Protein AF-A0A9J6EBU3-F1 (afdb_monomer_lite)

Organism: Rhipicephalus microplus (NCBI:txid6941)

Sequence (375 aa):
MDASLWKSRPEVGTDTEKSMLEWDSSEKKRFYLGARAFYLACAKDLLQKLPLDNRVLQSASLLNWQSTNVESEVRALKYLVSQLPQVIKHEEVSSAIDEWHMLKCDSNSDLLALGGERIDVRWGKIFELKSPGGQPKYPLLSRLVKCLLCLPHGNADCERGFSENKRFYENRYSLCIASINGLRQTKTYLRRYDGDGIKVPLSTELLQSVRRSRARYTERTASAQQSESRKRLGDQDTGADVDEKRLRKNLEEKVTSSRALLKRAEDIISSGLRSKSLEQVEAGQTLLAEGNSALSQTLSQLEELSKKASDSALWDPLLRDAVSSQKVSEGELNRQRSQNPKPGTLLDLGDAESRIPVVAIRKDGSRTNLGLSLE

Secondary structure (DSSP, 8-state):
--TTGGGSPPP--HHHHHHHTTS-HHHHHHHHHHHHHHHHHHHHHHHHHS-TT-HHHHHGGGGS-S---HHHHHHHHHHHHHH-TTTS-GGGHHHHHHHHHHHHHT--HHHHS-TTS-HHHHHHHHHT-B-TTSSBS-HHHHHHHHHHHTS--STHHHHHHHHHHHHHHHTT----HHHHHHHHHHHHHHGGGTT-STTS---HHHHHHHHHHHHHHHHHHHHHHHHHHHHHHHHHHHHHHHHHHHHHHHHHHHHHHHHHHHHHHHHHHHHHHHHT-HHHHHHHHHHHHHHHHHHHHHHHHHHHHHHHHH--GGG-HHHHHHHHHSPPPHHHHHHHHHHS-STT-----GGG---------PPPPPGGG------

Radius of gyration: 41.32 Å; chains: 1; bounding box: 89×62×101 Å

Foldseek 3Di:
DPPCCVVDQDDDDPVVVVVCVPDDPVVVVVVSVVVNVVVVVVVVVCVVPPPPVPLLVVLLCLLVVPDDPLVSNLVSLLVNCVVCCVQPPPVCSVVLNVLVVCVVVVPPVVLVPPDPDDSVVSVVVQQCDADPVRHGSRVSPNSSNVVSVPPDPDCVVVVVLVVVCVVCVVVVPPDDPVRSVVVVVVQVVCVVVVVDPVPDDPDPVNVVCVVCVVVVVVVVVVVVVVVVVVVVVVVVVVVVVVVLVVVLVVLVVQLVVLVVLLVVLVVQLVVCVVVVPPVSNVVSVVSNVVSVVSNVVSVVVVVVSVCVLVDFPVVDPVVVVVLVVLDDDPVVVVVQVVVPVDPPDDRDCDVSDRPDTDDDDDDDDDPPPPPPDDD

pLDDT: mean 79.54, std 11.56, range [36.53, 92.06]

Structure (mmCIF, N/CA/C/O backbone):
data_AF-A0A9J6EBU3-F1
#
_entry.id   AF-A0A9J6EBU3-F1
#
loop_
_atom_site.group_PDB
_atom_site.id
_atom_site.type_symbol
_atom_site.label_atom_id
_atom_site.label_alt_id
_atom_site.label_comp_id
_atom_site.label_asym_id
_atom_site.label_entity_id
_atom_site.label_seq_id
_atom_site.pdbx_PDB_ins_code
_atom_site.Cartn_x
_atom_site.Cartn_y
_atom_site.Cartn_z
_atom_site.occupancy
_atom_site.B_iso_or_equiv
_atom_site.auth_seq_id
_atom_site.auth_comp_id
_atom_site.auth_asym_id
_atom_site.auth_atom_id
_atom_site.pdbx_PDB_model_num
ATOM 1 N N . MET A 1 1 ? -4.726 20.333 -32.949 1.00 46.22 1 MET A N 1
ATOM 2 C CA . MET A 1 1 ? -6.063 19.725 -32.783 1.00 46.22 1 MET A CA 1
ATOM 3 C C . MET A 1 1 ? -7.093 20.787 -33.100 1.00 46.22 1 MET A C 1
ATOM 5 O O . MET A 1 1 ? -6.959 21.897 -32.604 1.00 46.22 1 MET A O 1
ATOM 9 N N . ASP A 1 2 ? -8.044 20.470 -33.971 1.00 43.00 2 ASP A N 1
ATOM 10 C CA . ASP A 1 2 ? -9.075 21.399 -34.430 1.00 43.00 2 ASP A CA 1
ATOM 11 C C . ASP A 1 2 ? -10.010 21.771 -33.261 1.00 43.00 2 ASP A C 1
ATOM 13 O O . ASP A 1 2 ? -10.617 20.902 -32.630 1.00 43.00 2 ASP A O 1
ATOM 17 N N . ALA A 1 3 ? -10.096 23.061 -32.926 1.00 53.38 3 ALA A N 1
ATOM 18 C CA . ALA A 1 3 ? -10.807 23.576 -31.747 1.00 53.38 3 ALA A CA 1
ATOM 19 C C . ALA A 1 3 ? -12.343 23.427 -31.831 1.00 53.38 3 ALA A C 1
ATOM 21 O O . ALA A 1 3 ? -13.071 23.870 -30.941 1.00 53.38 3 ALA A O 1
ATOM 22 N N . SER A 1 4 ? -12.847 22.807 -32.898 1.00 56.56 4 SER A N 1
ATOM 23 C CA . SER A 1 4 ? -14.262 22.586 -33.192 1.00 56.56 4 SER A CA 1
ATOM 24 C C . SER A 1 4 ? -14.776 21.188 -32.806 1.00 56.56 4 SER A C 1
ATOM 26 O O . SER A 1 4 ? -15.991 20.990 -32.733 1.00 56.56 4 SER A O 1
ATOM 28 N N . LEU A 1 5 ? -13.886 20.243 -32.469 1.00 60.00 5 LEU A N 1
ATOM 29 C CA . LEU A 1 5 ? -14.233 18.847 -32.152 1.00 60.00 5 LEU A CA 1
ATOM 30 C C . LEU A 1 5 ? -15.189 18.691 -30.957 1.00 60.00 5 LEU A C 1
ATOM 32 O O . LEU A 1 5 ? -15.970 17.755 -30.923 1.00 60.00 5 LEU A O 1
ATOM 36 N N . TRP A 1 6 ? -15.225 19.618 -29.997 1.00 60.47 6 TRP A N 1
ATOM 37 C CA . TRP A 1 6 ? -16.148 19.533 -28.850 1.00 60.47 6 TRP A CA 1
ATOM 38 C C . TRP A 1 6 ? -17.632 19.747 -29.214 1.00 60.47 6 TRP A C 1
ATOM 40 O O . TRP A 1 6 ? -18.512 19.520 -28.377 1.00 60.47 6 TRP A O 1
ATOM 50 N N . LYS A 1 7 ? -17.914 20.221 -30.439 1.00 63.84 7 LYS A N 1
ATOM 51 C CA . LYS A 1 7 ? -19.269 20.344 -31.001 1.00 63.84 7 LYS A CA 1
ATOM 52 C C . LYS A 1 7 ? -19.702 19.094 -31.773 1.00 63.84 7 LYS A C 1
ATOM 54 O O . LYS A 1 7 ? -20.858 19.037 -32.194 1.00 63.84 7 LYS A O 1
ATOM 59 N N . SER A 1 8 ? -18.806 18.127 -31.985 1.00 72.12 8 SER A N 1
ATOM 60 C CA . SER A 1 8 ? -19.147 16.886 -32.675 1.00 72.12 8 SER A CA 1
ATOM 61 C C . SER A 1 8 ? -20.090 16.033 -31.823 1.00 72.12 8 SER A C 1
ATOM 63 O O . SER A 1 8 ? -20.182 16.171 -30.598 1.00 72.12 8 SER A O 1
ATOM 65 N N . ARG A 1 9 ? -20.865 15.176 -32.494 1.00 73.69 9 ARG A N 1
ATOM 66 C CA . ARG A 1 9 ? -21.725 14.211 -31.805 1.00 73.69 9 ARG A CA 1
ATOM 67 C C . ARG A 1 9 ? -20.829 13.172 -31.118 1.00 73.69 9 ARG A C 1
ATOM 69 O O . ARG A 1 9 ? -19.852 12.759 -31.738 1.00 73.69 9 ARG A O 1
ATOM 76 N N . PRO A 1 10 ? -21.145 12.750 -29.879 1.00 80.12 10 PRO A N 1
ATOM 77 C CA . PRO A 1 10 ? -20.432 11.650 -29.243 1.00 80.12 10 PRO A CA 1
ATOM 78 C C . PRO A 1 10 ? -20.481 10.413 -30.141 1.00 80.12 10 PRO A C 1
ATOM 80 O O . PRO A 1 10 ? -21.562 10.063 -30.624 1.00 80.12 10 PRO A O 1
ATOM 83 N N . GLU A 1 11 ? -19.334 9.771 -30.355 1.00 80.81 11 GLU A N 1
ATOM 84 C CA . GLU A 1 11 ? -19.303 8.470 -31.018 1.00 80.81 11 GLU A CA 1
ATOM 85 C C . GLU A 1 11 ? -20.087 7.458 -30.183 1.00 80.81 11 GLU A C 1
ATOM 87 O O . GLU A 1 11 ? -19.997 7.412 -28.953 1.00 80.81 11 GLU A O 1
ATOM 92 N N . VAL A 1 12 ? -20.890 6.663 -30.872 1.00 80.38 12 VAL A N 1
ATOM 93 C CA . VAL A 1 12 ? -21.728 5.617 -30.299 1.00 80.38 12 VAL A CA 1
ATOM 94 C C . VAL A 1 12 ? -21.376 4.314 -30.994 1.00 80.38 12 VAL A C 1
ATOM 96 O O . VAL A 1 12 ? -21.101 4.299 -32.188 1.00 80.38 12 VAL A O 1
ATOM 99 N N . GLY A 1 13 ? -21.327 3.220 -30.235 1.00 83.62 13 GLY A N 1
ATOM 100 C CA . GLY A 1 13 ? -21.003 1.911 -30.795 1.00 83.62 13 GLY A CA 1
ATOM 101 C C . GLY A 1 13 ? -22.010 1.482 -31.864 1.00 83.62 13 GLY A C 1
ATOM 102 O O . GLY A 1 13 ? -23.182 1.860 -31.819 1.00 83.62 13 GLY A O 1
ATOM 103 N N . THR A 1 14 ? -21.560 0.640 -32.790 1.00 82.31 14 THR A N 1
ATOM 104 C CA . THR A 1 14 ? -22.340 0.148 -33.939 1.00 82.31 14 THR A CA 1
ATOM 105 C C . THR A 1 14 ? -23.659 -0.528 -33.544 1.00 82.31 14 THR A C 1
ATOM 107 O O . THR A 1 14 ? -24.653 -0.414 -34.258 1.00 82.31 14 THR A O 1
ATOM 110 N N . ASP A 1 15 ? -23.705 -1.204 -32.396 1.00 84.75 15 ASP A N 1
ATOM 111 C CA . ASP A 1 15 ? -24.924 -1.845 -31.880 1.00 84.75 15 ASP A CA 1
ATOM 112 C C . ASP A 1 15 ? -25.945 -0.823 -31.356 1.00 84.75 15 ASP A C 1
ATOM 114 O O . ASP A 1 15 ? -27.158 -0.967 -31.546 1.00 84.75 15 ASP A O 1
ATOM 118 N N . THR A 1 16 ? -25.451 0.259 -30.751 1.00 83.56 16 THR A N 1
ATOM 119 C CA . THR A 1 16 ? -26.276 1.377 -30.291 1.00 83.56 16 THR A CA 1
ATOM 120 C C . THR A 1 16 ? -26.828 2.152 -31.482 1.00 83.56 16 THR A C 1
ATOM 122 O O . THR A 1 16 ? -28.009 2.475 -31.486 1.00 83.56 16 THR A O 1
ATOM 125 N N . GLU A 1 17 ? -26.034 2.384 -32.531 1.00 85.44 17 GLU A N 1
ATOM 126 C CA . GLU A 1 17 ? -26.507 3.037 -33.761 1.00 85.44 17 GLU A CA 1
ATOM 127 C C . GLU A 1 17 ? -27.647 2.267 -34.434 1.00 85.44 17 GLU A C 1
ATOM 129 O O . GLU A 1 17 ? -28.636 2.874 -34.851 1.00 85.44 17 GLU A O 1
ATOM 134 N N . LYS A 1 18 ? -27.548 0.932 -34.483 1.00 86.81 18 LYS A N 1
ATOM 135 C CA . LYS A 1 18 ? -28.619 0.072 -35.006 1.00 86.81 18 LYS A CA 1
ATOM 136 C C . LYS A 1 18 ? -29.895 0.192 -34.183 1.00 86.81 18 LYS A C 1
ATOM 138 O O . LYS A 1 18 ? -30.966 0.374 -34.747 1.00 86.81 18 LYS A O 1
ATOM 143 N N . SER A 1 19 ? -29.768 0.151 -32.859 1.00 84.44 19 SER A N 1
ATOM 144 C CA . SER A 1 19 ? -30.906 0.279 -31.939 1.00 84.44 19 SER A CA 1
ATOM 145 C C . SER A 1 19 ? -31.547 1.668 -32.015 1.00 84.44 19 SER A C 1
ATOM 147 O O . SER A 1 19 ? -32.759 1.814 -31.906 1.00 84.44 19 SER A O 1
ATOM 149 N N . MET A 1 20 ? -30.737 2.701 -32.258 1.00 84.94 20 MET A N 1
ATOM 150 C CA . MET A 1 20 ? -31.210 4.071 -32.399 1.00 84.94 20 MET A CA 1
ATOM 151 C C . MET A 1 20 ? -32.011 4.290 -33.685 1.00 84.94 20 MET A C 1
ATOM 153 O O . MET A 1 20 ? -32.763 5.253 -33.731 1.00 84.94 20 MET A O 1
ATOM 157 N N . LEU A 1 21 ? -31.914 3.460 -34.732 1.00 87.00 21 LEU A N 1
ATOM 158 C CA . LEU A 1 21 ? -32.693 3.664 -35.968 1.00 87.00 21 LEU A CA 1
ATOM 159 C C . LEU A 1 21 ? -34.202 3.733 -35.698 1.00 87.00 21 LEU A C 1
ATOM 161 O O . LEU A 1 21 ? -34.870 4.595 -36.271 1.00 87.00 21 LEU A O 1
ATOM 165 N N . GLU A 1 22 ? -34.686 2.911 -34.769 1.00 90.12 22 GLU A N 1
ATOM 166 C CA . GLU A 1 22 ? -36.097 2.782 -34.385 1.00 90.12 22 GLU A CA 1
ATOM 167 C C . GLU A 1 22 ? -36.597 3.922 -33.480 1.00 90.12 22 GLU A C 1
ATOM 169 O O . GLU A 1 22 ? -37.801 4.078 -33.296 1.00 90.12 22 GLU A O 1
ATOM 174 N N . TRP A 1 23 ? -35.693 4.737 -32.927 1.00 90.00 23 TRP A N 1
ATOM 175 C CA . TRP A 1 23 ? -36.042 5.789 -31.969 1.00 90.00 23 TRP A CA 1
ATOM 176 C C . TRP A 1 23 ? -36.505 7.073 -32.644 1.00 90.00 23 TRP A C 1
ATOM 178 O O . TRP A 1 23 ? -36.036 7.444 -33.734 1.00 90.00 23 TRP A O 1
ATOM 188 N N . ASP A 1 24 ? -37.340 7.825 -31.934 1.00 91.31 24 ASP A N 1
ATOM 189 C CA . ASP A 1 24 ? -37.749 9.146 -32.383 1.00 91.31 24 ASP A CA 1
ATOM 190 C C . ASP A 1 24 ? -36.594 10.176 -32.285 1.00 91.31 24 ASP A C 1
ATOM 192 O O . ASP A 1 24 ? -35.525 9.956 -31.696 1.00 91.31 24 ASP A O 1
ATOM 196 N N . SER A 1 25 ? -36.773 11.337 -32.918 1.00 85.00 25 SER A N 1
ATOM 197 C CA . SER A 1 25 ? -35.755 12.397 -32.932 1.00 85.00 25 SER A CA 1
ATOM 198 C C . SER A 1 25 ? -35.506 13.022 -31.549 1.00 85.00 25 SER A C 1
ATOM 200 O O . SER A 1 25 ? -34.409 13.533 -31.291 1.00 85.00 25 SER A O 1
ATOM 202 N N . SER A 1 26 ? -36.483 12.957 -30.645 1.00 86.56 26 SER A N 1
ATOM 203 C CA . SER A 1 26 ? -36.418 13.497 -29.285 1.00 86.56 26 SER A CA 1
ATOM 204 C C . SER A 1 26 ? -35.660 12.560 -28.339 1.00 86.56 26 SER A C 1
ATOM 206 O O . SER A 1 26 ? -34.821 13.018 -27.560 1.00 86.56 26 SER A O 1
ATOM 208 N N . GLU A 1 27 ? -35.881 11.255 -28.452 1.00 86.12 27 GLU A N 1
ATOM 209 C CA . GLU A 1 27 ? -35.205 10.163 -27.758 1.00 86.12 27 GLU A CA 1
ATOM 210 C C . GLU A 1 27 ? -33.734 10.104 -28.152 1.00 86.12 27 GLU A C 1
ATOM 212 O O . GLU A 1 27 ? -32.865 10.130 -27.278 1.00 86.12 27 GLU A O 1
ATOM 217 N N . LYS A 1 28 ? -33.435 10.172 -29.458 1.00 86.31 28 LYS A N 1
ATOM 218 C CA . LYS A 1 28 ? -32.060 10.314 -29.970 1.00 86.31 28 LYS A CA 1
ATOM 219 C C . LYS A 1 28 ? -31.350 11.504 -29.332 1.00 86.31 28 LYS A C 1
ATOM 221 O O . LYS A 1 28 ? -30.226 11.382 -28.842 1.00 86.31 28 LYS A O 1
ATOM 226 N N . LYS A 1 29 ? -32.009 12.667 -29.302 1.00 85.81 29 LYS A N 1
ATOM 227 C CA . LYS A 1 29 ? -31.451 13.890 -28.711 1.00 85.81 29 LYS A CA 1
ATOM 228 C C . LYS A 1 29 ? -31.224 13.741 -27.204 1.00 85.81 29 LYS A C 1
ATOM 230 O O . LYS A 1 29 ? -30.171 14.146 -26.713 1.00 85.81 29 LYS A O 1
ATOM 235 N N . ARG A 1 30 ? -32.177 13.155 -26.472 1.00 87.69 30 ARG A N 1
ATOM 236 C CA . ARG A 1 30 ? -32.069 12.910 -25.026 1.00 87.69 30 ARG A CA 1
ATOM 237 C C . ARG A 1 30 ? -30.933 11.936 -24.709 1.00 87.69 30 ARG A C 1
ATOM 239 O O . ARG A 1 30 ? -30.173 12.199 -23.780 1.00 87.69 30 ARG A O 1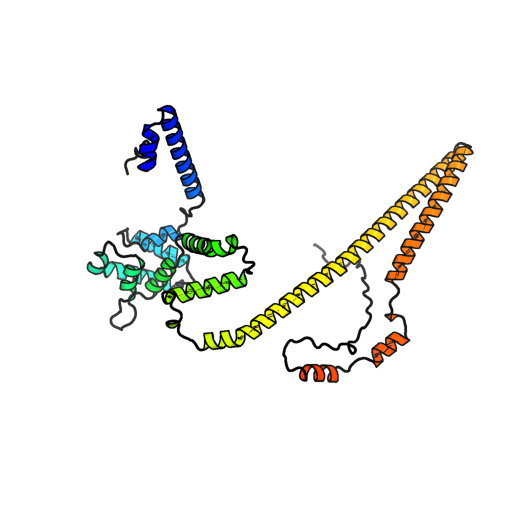
ATOM 246 N N . PHE A 1 31 ? -30.761 10.889 -25.511 1.00 88.94 31 PHE A N 1
ATOM 247 C CA . PHE A 1 31 ? -29.654 9.948 -25.378 1.00 88.94 31 PHE A CA 1
ATOM 248 C C . PHE A 1 31 ? -28.294 10.625 -25.579 1.00 88.94 31 PHE A C 1
ATOM 250 O O . PHE A 1 31 ? -27.445 10.538 -24.697 1.00 88.94 31 PHE A O 1
ATOM 257 N N . TYR A 1 32 ? -28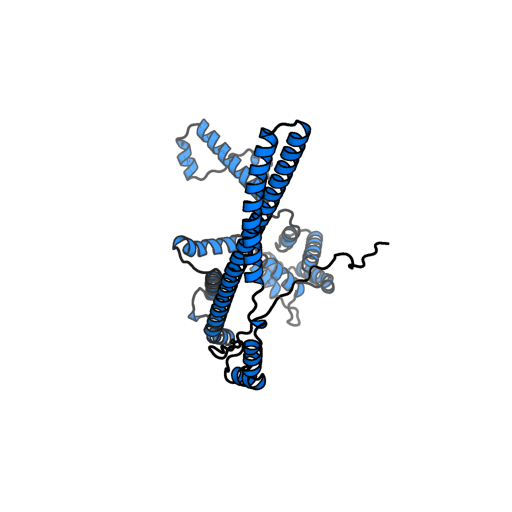.091 11.369 -26.674 1.00 87.56 32 TYR A N 1
ATOM 258 C CA . TYR A 1 32 ? -26.817 12.063 -26.908 1.00 87.56 32 TYR A CA 1
ATOM 259 C C . TYR A 1 32 ? -26.503 13.109 -25.832 1.00 87.56 32 TYR A C 1
ATOM 261 O O . TYR A 1 32 ? -25.342 13.270 -25.451 1.00 87.56 32 TYR A O 1
ATOM 269 N N . LEU A 1 33 ? -27.519 13.809 -25.313 1.00 87.56 33 LEU A N 1
ATOM 270 C CA . LEU A 1 33 ? -27.349 14.714 -24.172 1.00 87.56 33 LEU A CA 1
ATOM 271 C C . LEU A 1 33 ? -26.932 13.954 -22.908 1.00 87.56 33 LEU A C 1
ATOM 273 O O . LEU A 1 33 ? -26.024 14.404 -22.212 1.00 87.56 33 LEU A O 1
ATOM 277 N N . GLY A 1 34 ? -27.543 12.796 -22.645 1.00 87.81 34 GLY A N 1
ATOM 278 C CA . GLY A 1 34 ? -27.169 11.906 -21.547 1.00 87.81 34 GLY A CA 1
ATOM 279 C C . GLY A 1 34 ? -25.741 11.374 -21.681 1.00 87.81 34 GLY A C 1
ATOM 280 O O . GLY A 1 34 ? -24.957 11.498 -20.745 1.00 87.81 34 GLY A O 1
ATOM 281 N N . ALA A 1 35 ? -25.362 10.875 -22.859 1.00 87.62 35 ALA A N 1
ATOM 282 C CA . ALA A 1 35 ? -24.009 10.406 -23.152 1.00 87.62 35 ALA A CA 1
ATOM 283 C C . ALA A 1 35 ? -22.974 11.526 -22.968 1.00 87.62 35 ALA A C 1
ATOM 285 O O . ALA A 1 35 ? -21.944 11.337 -22.326 1.00 87.62 35 ALA A O 1
ATOM 286 N N . ARG A 1 36 ? -23.270 12.737 -23.455 1.00 87.19 36 ARG A N 1
ATOM 287 C CA . ARG A 1 36 ? -22.401 13.902 -23.253 1.00 87.19 36 ARG A CA 1
ATOM 288 C C . ARG A 1 36 ? -22.280 14.278 -21.777 1.00 87.19 36 ARG A C 1
ATOM 290 O O . ARG A 1 36 ? -21.178 14.570 -21.321 1.00 87.19 36 ARG A O 1
ATOM 297 N N . ALA A 1 37 ? -23.387 14.274 -21.035 1.00 88.81 37 ALA A N 1
ATOM 298 C CA . ALA A 1 37 ? -23.377 14.534 -19.598 1.00 88.81 37 ALA A CA 1
ATOM 299 C C . ALA A 1 37 ? -22.551 13.482 -18.842 1.00 88.81 37 ALA A C 1
ATOM 301 O O . ALA A 1 37 ? -21.777 13.844 -17.959 1.00 88.81 37 ALA A O 1
ATOM 302 N N . PHE A 1 38 ? -22.649 12.211 -19.240 1.00 88.75 38 PHE A N 1
ATOM 303 C CA . PHE A 1 38 ? -21.835 11.123 -18.708 1.00 88.75 38 PHE A CA 1
ATOM 304 C C . PHE A 1 38 ? -20.342 11.350 -18.969 1.00 88.75 38 PHE A C 1
ATOM 306 O O . PHE A 1 38 ? -19.565 11.380 -18.020 1.00 88.75 38 PHE A O 1
ATOM 313 N N . TYR A 1 39 ? -19.934 11.610 -20.217 1.00 87.44 39 TYR A N 1
ATOM 314 C CA . TYR A 1 39 ? -18.529 11.898 -20.529 1.00 87.44 39 TYR A CA 1
ATOM 315 C C . TYR A 1 39 ? -18.006 13.132 -19.788 1.00 87.44 39 TYR A C 1
ATOM 317 O O . TYR A 1 39 ? -16.874 13.118 -19.314 1.00 87.44 39 TYR A O 1
ATOM 325 N N . LEU A 1 40 ? -18.823 14.180 -19.634 1.00 89.00 40 LEU A N 1
ATOM 326 C CA . LEU A 1 40 ? -18.462 15.355 -18.836 1.00 89.00 40 LEU A CA 1
ATOM 327 C C . LEU A 1 40 ? -18.286 15.015 -17.354 1.00 89.00 40 LEU A C 1
ATOM 329 O O . LEU A 1 40 ? -17.351 15.515 -16.734 1.00 89.00 40 LEU A O 1
ATOM 333 N N . ALA A 1 41 ? -19.159 14.184 -16.783 1.00 90.44 41 ALA A N 1
ATOM 334 C CA . ALA A 1 41 ? -19.037 13.730 -15.402 1.00 90.44 41 ALA A CA 1
ATOM 335 C C . ALA A 1 41 ? -17.771 12.884 -15.213 1.00 90.44 41 ALA A C 1
ATOM 337 O O . ALA A 1 41 ? -16.972 13.191 -14.335 1.00 90.44 41 ALA A O 1
ATOM 338 N N . CYS A 1 42 ? -17.525 11.904 -16.089 1.00 87.25 42 CYS A N 1
ATOM 339 C CA . CYS A 1 42 ? -16.300 11.105 -16.078 1.00 87.25 42 CYS A CA 1
ATOM 340 C C . CYS A 1 42 ? -15.049 11.972 -16.233 1.00 87.25 42 CYS A C 1
ATOM 342 O O . CYS A 1 42 ? -14.092 11.789 -15.493 1.00 87.25 42 CYS A O 1
ATOM 344 N N . ALA A 1 43 ? -15.050 12.934 -17.159 1.00 88.44 43 ALA A N 1
ATOM 345 C CA . ALA A 1 43 ? -13.921 13.834 -17.357 1.00 88.44 43 ALA A CA 1
ATOM 346 C C . ALA A 1 43 ? -13.670 14.712 -16.124 1.00 88.44 43 ALA A C 1
ATOM 348 O O . ALA A 1 43 ? -12.523 14.858 -15.722 1.00 88.44 43 ALA A O 1
ATOM 349 N N . LYS A 1 44 ? -14.718 15.254 -15.487 1.00 89.75 44 LYS A N 1
ATOM 350 C CA . LYS A 1 44 ? -14.586 15.998 -14.222 1.00 89.75 44 LYS A CA 1
ATOM 351 C C . LYS A 1 44 ? -13.997 15.127 -13.115 1.00 89.75 44 LYS A C 1
ATOM 353 O O . LYS A 1 44 ? -13.062 15.557 -12.447 1.00 89.75 44 LYS A O 1
ATOM 358 N N . ASP A 1 45 ? -14.496 13.904 -12.970 1.00 86.31 45 ASP A N 1
ATOM 359 C CA . ASP A 1 45 ? -13.995 12.937 -11.993 1.00 86.31 45 ASP A CA 1
ATOM 360 C C . ASP A 1 45 ? -12.526 12.579 -12.247 1.00 86.31 45 ASP A C 1
ATOM 362 O O . ASP A 1 45 ? -11.725 12.532 -11.314 1.00 86.31 45 ASP A O 1
ATOM 366 N N . LEU A 1 46 ? -12.157 12.355 -13.510 1.00 84.81 46 LEU A N 1
ATOM 367 C CA . LEU A 1 46 ? -10.781 12.087 -13.915 1.00 84.81 46 LEU A CA 1
ATOM 368 C C . LEU A 1 46 ? -9.884 13.295 -13.650 1.00 84.81 46 LEU A C 1
ATOM 370 O O . LEU A 1 46 ? -8.825 13.119 -13.070 1.00 84.81 46 LEU A O 1
ATOM 374 N N . LEU A 1 47 ? -10.301 14.512 -14.001 1.00 85.38 47 LEU A N 1
ATOM 375 C CA . LEU A 1 47 ? -9.538 15.731 -13.716 1.00 85.38 47 LEU A CA 1
ATOM 376 C C . LEU A 1 47 ? -9.338 15.948 -12.208 1.00 85.38 47 LEU A C 1
ATOM 378 O O . LEU A 1 47 ? -8.290 16.435 -11.804 1.00 85.38 47 LEU A O 1
ATOM 382 N N . GLN A 1 48 ? -10.315 15.570 -11.378 1.00 84.88 48 GLN A N 1
ATOM 383 C CA . GLN A 1 48 ? -10.217 15.688 -9.922 1.00 84.88 48 GLN A CA 1
ATOM 384 C C . GLN A 1 48 ? -9.316 14.614 -9.292 1.00 84.88 48 GLN A C 1
ATOM 386 O O . GLN A 1 48 ? -8.644 14.880 -8.298 1.00 84.88 48 GLN A O 1
ATOM 391 N N . LYS A 1 49 ? -9.341 13.384 -9.821 1.00 82.12 49 LYS A N 1
ATOM 392 C CA . LYS A 1 49 ? -8.659 12.223 -9.223 1.00 82.12 49 LYS A CA 1
ATOM 393 C C . LYS A 1 49 ? -7.290 11.938 -9.836 1.00 82.12 49 LYS A C 1
ATOM 395 O O . LYS A 1 49 ? -6.446 11.345 -9.166 1.00 82.12 49 LYS A O 1
ATOM 400 N N . LEU A 1 50 ? -7.068 12.299 -11.100 1.00 77.12 50 LEU A N 1
ATOM 401 C CA . LEU A 1 50 ? -5.788 12.089 -11.762 1.00 77.12 50 LEU A CA 1
ATOM 402 C C . LEU A 1 50 ? -4.778 13.125 -11.263 1.00 77.12 50 LEU A C 1
ATOM 404 O O . LEU A 1 50 ? -5.078 14.317 -11.235 1.00 77.12 50 LEU A O 1
ATOM 408 N N . PRO A 1 51 ? -3.552 12.700 -10.929 1.00 75.88 51 PRO A N 1
ATOM 409 C CA . PRO A 1 51 ? -2.497 13.592 -10.472 1.00 75.88 51 PRO A CA 1
ATOM 410 C C . PRO A 1 51 ? -1.867 14.343 -11.660 1.00 75.88 51 PRO A C 1
ATOM 412 O O . PRO A 1 51 ? -0.668 14.231 -11.904 1.00 75.88 51 PRO A O 1
ATOM 415 N N . LEU A 1 52 ? -2.671 15.087 -12.428 1.00 76.00 52 LEU A N 1
ATOM 416 C CA . LEU A 1 52 ? -2.221 15.793 -13.633 1.00 76.00 52 LEU A CA 1
ATOM 417 C C . LEU A 1 52 ? -1.181 16.868 -13.313 1.00 76.00 52 LEU A C 1
ATOM 419 O O . LEU A 1 52 ? -0.269 17.071 -14.107 1.00 76.00 52 LEU A O 1
ATOM 423 N N . ASP A 1 53 ? -1.256 17.470 -12.125 1.00 79.19 53 ASP A N 1
ATOM 424 C CA . ASP A 1 53 ? -0.297 18.463 -11.625 1.00 79.19 53 ASP A CA 1
ATOM 425 C C . ASP A 1 53 ? 0.954 17.841 -10.983 1.00 79.19 53 ASP A C 1
ATOM 427 O O . ASP A 1 53 ? 1.837 18.550 -10.487 1.00 79.19 53 ASP A O 1
ATOM 431 N N . ASN A 1 54 ? 1.059 16.508 -10.959 1.00 83.38 54 ASN A N 1
ATOM 432 C CA . ASN A 1 54 ? 2.205 15.844 -10.361 1.00 83.38 54 ASN A CA 1
ATOM 433 C C . ASN A 1 54 ? 3.446 16.016 -11.242 1.00 83.38 54 ASN A C 1
ATOM 435 O O . ASN A 1 54 ? 3.660 15.316 -12.235 1.00 83.38 54 ASN A O 1
ATOM 439 N N . ARG A 1 55 ? 4.308 16.935 -10.806 1.00 83.94 55 ARG A N 1
ATOM 440 C CA . ARG A 1 55 ? 5.562 17.286 -11.476 1.00 83.94 55 ARG A CA 1
ATOM 441 C C . ARG A 1 55 ? 6.528 16.113 -11.630 1.00 83.94 55 ARG A C 1
ATOM 443 O O . ARG A 1 55 ? 7.323 16.134 -12.564 1.00 83.94 55 ARG A O 1
ATOM 450 N N . VAL A 1 56 ? 6.482 15.095 -10.765 1.00 84.31 56 VAL A N 1
ATOM 451 C CA . VAL A 1 56 ? 7.329 13.893 -10.893 1.00 84.31 56 VAL A CA 1
ATOM 452 C C . VAL A 1 56 ? 6.889 13.083 -12.107 1.00 84.31 56 VAL A C 1
ATOM 454 O O . VAL A 1 56 ? 7.722 12.743 -12.940 1.00 84.31 56 VAL A O 1
ATOM 457 N N . LEU A 1 57 ? 5.584 12.845 -12.264 1.00 81.81 57 LEU A N 1
ATOM 458 C CA . LEU A 1 57 ? 5.045 12.122 -13.423 1.00 81.81 57 LEU A CA 1
ATOM 459 C C . LEU A 1 57 ? 5.233 12.908 -14.723 1.00 81.81 57 LEU A C 1
ATOM 461 O O . LEU A 1 57 ? 5.600 12.329 -15.742 1.00 81.81 57 LEU A O 1
ATOM 465 N N . GLN A 1 58 ? 5.057 14.231 -14.678 1.00 83.19 58 GLN A N 1
ATOM 466 C CA . GLN A 1 58 ? 5.353 15.097 -15.821 1.00 83.19 58 GLN A CA 1
ATOM 467 C C . GLN A 1 58 ? 6.837 15.037 -16.197 1.00 83.19 58 GLN A C 1
ATOM 469 O O . GLN A 1 58 ? 7.169 14.903 -17.371 1.00 83.19 58 GLN A O 1
ATOM 474 N N . SER A 1 59 ? 7.737 15.083 -15.213 1.00 85.12 59 SER A N 1
ATOM 475 C CA . SER A 1 59 ? 9.183 15.015 -15.448 1.00 85.12 59 SER A CA 1
ATOM 476 C C . SER A 1 59 ? 9.624 13.628 -15.926 1.00 85.12 59 SER A C 1
ATOM 478 O O . SER A 1 59 ? 10.548 13.531 -16.726 1.00 85.12 59 SER A O 1
ATOM 480 N N . ALA A 1 60 ? 8.937 12.553 -15.522 1.00 85.19 60 ALA A N 1
ATOM 481 C CA . ALA A 1 60 ? 9.189 11.195 -16.007 1.00 85.19 60 ALA A CA 1
ATOM 482 C C . ALA A 1 60 ? 8.897 11.016 -17.510 1.00 85.19 60 ALA A C 1
ATOM 484 O O . ALA A 1 60 ? 9.326 10.024 -18.098 1.00 85.19 60 ALA A O 1
ATOM 485 N N . SER A 1 61 ? 8.246 11.990 -18.163 1.00 80.75 61 SER A N 1
ATOM 486 C CA . SER A 1 61 ? 8.132 12.030 -19.627 1.00 80.75 61 SER A CA 1
ATOM 487 C C . SER A 1 61 ? 9.487 12.022 -20.340 1.00 80.75 61 SER A C 1
ATOM 489 O O . SER A 1 61 ? 9.540 11.547 -21.469 1.00 80.75 61 SER A O 1
ATOM 491 N N . LEU A 1 62 ? 10.583 12.423 -19.675 1.00 82.50 62 LEU A N 1
ATOM 492 C CA . LEU A 1 62 ? 11.946 12.326 -20.219 1.00 82.50 62 LEU A CA 1
ATOM 493 C C . LEU A 1 62 ? 12.346 10.892 -20.604 1.00 82.50 62 LEU A C 1
ATOM 495 O O . LEU A 1 62 ? 13.262 10.690 -21.396 1.00 82.50 62 LEU A O 1
ATOM 499 N N . LEU A 1 63 ? 11.670 9.882 -20.044 1.00 82.38 63 LEU A N 1
ATOM 500 C CA . LEU A 1 63 ? 11.890 8.480 -20.399 1.00 82.38 63 LEU A CA 1
ATOM 501 C C . LEU A 1 63 ? 11.360 8.138 -21.793 1.00 82.38 63 LEU A C 1
ATOM 503 O O . LEU A 1 63 ? 11.825 7.170 -22.404 1.00 82.38 63 LEU A O 1
ATOM 507 N N . ASN A 1 64 ? 10.392 8.912 -22.290 1.00 76.44 64 ASN A N 1
ATOM 508 C CA . ASN A 1 64 ? 9.967 8.838 -23.673 1.00 76.44 64 ASN A CA 1
ATOM 509 C C . ASN A 1 64 ? 11.025 9.550 -24.511 1.00 76.44 64 ASN A C 1
ATOM 511 O O . ASN A 1 64 ? 11.218 10.753 -24.396 1.00 76.44 64 ASN A O 1
ATOM 515 N N . TRP A 1 65 ? 11.684 8.802 -25.394 1.00 66.25 65 TRP A N 1
ATOM 516 C CA . TRP A 1 65 ? 12.755 9.302 -26.265 1.00 66.25 65 TRP A CA 1
ATOM 517 C C . TRP A 1 65 ? 12.272 10.307 -27.338 1.00 66.25 65 TRP A C 1
ATOM 519 O O . TRP A 1 65 ? 12.944 10.563 -28.332 1.00 66.25 65 TRP A O 1
ATOM 529 N N . GLN A 1 66 ? 11.076 10.876 -27.193 1.00 64.88 66 GLN A N 1
ATOM 530 C CA . GLN A 1 66 ? 10.587 11.891 -28.116 1.00 64.88 66 GLN A CA 1
ATOM 531 C C . GLN A 1 66 ? 11.441 13.146 -27.940 1.00 64.88 66 GLN A C 1
ATOM 533 O O . GLN A 1 66 ? 11.490 13.716 -26.852 1.00 64.88 66 GLN A O 1
ATOM 538 N N . SER A 1 67 ? 12.149 13.515 -29.014 1.00 55.22 67 SER A N 1
ATOM 539 C CA . SER A 1 67 ? 13.113 14.617 -29.062 1.00 55.22 67 SER A CA 1
ATOM 540 C C . SER A 1 67 ? 12.495 15.894 -28.494 1.00 55.22 67 SER A C 1
ATOM 542 O O . SER A 1 67 ? 11.730 16.591 -29.157 1.00 55.22 67 SER A O 1
ATOM 544 N N . THR A 1 68 ? 12.803 16.159 -27.230 1.00 62.75 68 THR A N 1
ATOM 545 C CA . THR A 1 68 ? 12.443 17.384 -26.529 1.00 62.75 68 THR A CA 1
ATOM 546 C C . THR A 1 68 ? 13.734 18.164 -26.297 1.00 62.75 68 THR A C 1
ATOM 548 O O . THR A 1 68 ? 14.829 17.603 -26.322 1.00 62.75 68 THR A O 1
ATOM 551 N N . ASN A 1 69 ? 13.628 19.478 -26.107 1.00 78.19 69 ASN A N 1
ATOM 552 C CA . ASN A 1 69 ? 14.770 20.333 -25.796 1.00 78.19 69 ASN A CA 1
ATOM 553 C C . ASN A 1 69 ? 15.589 19.752 -24.619 1.00 78.19 69 ASN A C 1
ATOM 555 O O . ASN A 1 69 ? 15.057 19.601 -23.516 1.00 78.19 69 ASN A O 1
ATOM 559 N N . VAL A 1 70 ? 16.880 19.479 -24.854 1.00 76.88 70 VAL A N 1
ATOM 560 C CA . VAL A 1 70 ? 17.828 18.899 -23.880 1.00 76.88 70 VAL A CA 1
ATOM 561 C C . VAL A 1 70 ? 17.849 19.688 -22.570 1.00 76.88 70 VAL A C 1
ATOM 563 O O . VAL A 1 70 ? 17.904 19.106 -21.492 1.00 76.88 70 VAL A O 1
ATOM 566 N N . GLU A 1 71 ? 17.723 21.014 -22.626 1.00 81.19 71 GLU A N 1
ATOM 567 C CA . GLU A 1 71 ? 17.711 21.852 -21.429 1.00 81.19 71 GLU A CA 1
ATOM 568 C C . GLU A 1 71 ? 16.487 21.568 -20.541 1.00 81.19 71 GLU A C 1
ATOM 570 O O . GLU A 1 71 ? 16.585 21.532 -19.312 1.00 81.19 71 GLU A O 1
ATOM 575 N N . SER A 1 72 ? 15.331 21.309 -21.157 1.00 83.50 72 SER A N 1
ATOM 576 C CA . SER A 1 72 ? 14.112 20.926 -20.442 1.00 83.50 72 SER A CA 1
ATOM 577 C C . SER A 1 72 ? 14.247 19.541 -19.811 1.00 83.50 72 SER A C 1
ATOM 579 O O . SER A 1 72 ? 13.826 19.342 -18.671 1.00 83.50 72 SER A O 1
ATOM 581 N N . GLU A 1 73 ? 14.867 18.596 -20.519 1.00 84.38 73 GLU A N 1
ATOM 582 C CA . GLU A 1 73 ? 15.131 17.247 -20.008 1.00 84.38 73 GLU A CA 1
ATOM 583 C C . GLU A 1 73 ? 16.089 17.278 -18.812 1.00 84.38 73 GLU A C 1
ATOM 585 O O . GLU A 1 73 ? 15.841 16.620 -17.807 1.00 84.38 73 GLU A O 1
ATOM 590 N N . VAL A 1 74 ? 17.142 18.098 -18.865 1.00 87.31 74 VAL A N 1
ATOM 591 C CA . VAL A 1 74 ? 18.095 18.258 -17.756 1.00 87.31 74 VAL A CA 1
ATOM 592 C C . VAL A 1 74 ? 17.426 18.890 -16.536 1.00 87.31 74 VAL A C 1
ATOM 594 O O . VAL A 1 74 ? 17.695 18.483 -15.405 1.00 87.31 74 VAL A O 1
ATOM 597 N N . ARG A 1 75 ? 16.526 19.864 -16.728 1.00 87.56 75 ARG A N 1
ATOM 598 C CA . ARG A 1 75 ? 15.726 20.423 -15.623 1.00 87.56 75 ARG A CA 1
ATOM 599 C C . ARG A 1 75 ? 14.811 19.362 -15.008 1.00 87.56 75 ARG A C 1
ATOM 601 O O . ARG A 1 75 ? 14.755 19.260 -13.783 1.00 87.56 75 ARG A O 1
ATOM 608 N N . ALA A 1 76 ? 14.146 18.558 -15.837 1.00 88.12 76 ALA A N 1
ATOM 609 C CA . ALA A 1 76 ? 13.312 17.445 -15.388 1.00 88.12 76 ALA A CA 1
ATOM 610 C C . ALA A 1 76 ? 14.139 16.392 -14.629 1.00 88.12 76 ALA A C 1
ATOM 612 O O . ALA A 1 76 ? 13.742 15.960 -13.550 1.00 88.12 76 ALA A O 1
ATOM 613 N N . LEU A 1 77 ? 15.330 16.051 -15.127 1.00 88.94 77 LEU A N 1
ATOM 614 C CA . LEU A 1 77 ? 16.263 15.125 -14.488 1.00 88.94 77 LEU A CA 1
ATOM 615 C C . LEU A 1 77 ? 16.717 15.639 -13.117 1.00 88.94 77 LEU A C 1
ATOM 617 O O . LEU A 1 77 ? 16.610 14.919 -12.126 1.00 88.94 77 LEU A O 1
ATOM 621 N N . LYS A 1 78 ? 17.153 16.903 -13.032 1.00 89.25 78 LYS A N 1
ATOM 622 C CA . LYS A 1 78 ? 17.517 17.560 -11.763 1.00 89.25 78 LYS A CA 1
ATOM 623 C C . LYS A 1 78 ? 16.372 17.510 -10.759 1.00 89.25 78 LYS A C 1
ATOM 625 O O . LYS A 1 78 ? 16.586 17.191 -9.590 1.00 89.25 78 LYS A O 1
ATOM 630 N N . TYR A 1 79 ? 15.156 17.798 -11.221 1.00 90.19 79 TYR A N 1
ATOM 631 C CA . TYR A 1 79 ? 13.970 17.719 -10.383 1.00 90.19 79 TYR A CA 1
ATOM 632 C C . TYR A 1 79 ? 13.725 16.285 -9.893 1.00 90.19 79 TYR A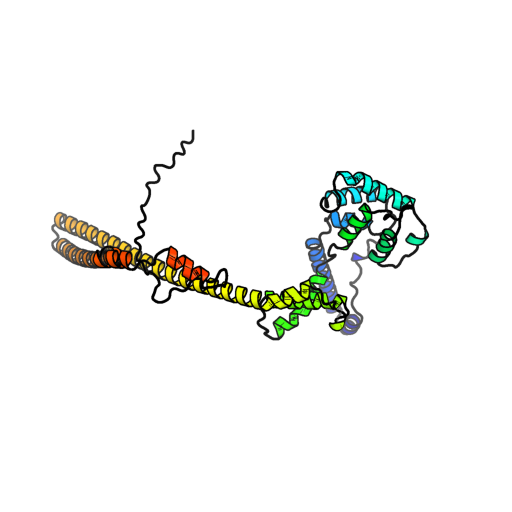 C 1
ATOM 634 O O . TYR A 1 79 ? 13.617 16.080 -8.687 1.00 90.19 79 TYR A O 1
ATOM 642 N N . LEU A 1 80 ? 13.724 15.280 -10.773 1.00 89.19 80 LEU A N 1
ATOM 643 C CA . LEU A 1 80 ? 13.512 13.878 -10.388 1.00 89.19 80 LEU A CA 1
ATOM 644 C C . LEU A 1 80 ? 14.546 13.376 -9.383 1.00 89.19 80 LEU A C 1
ATOM 646 O O . LEU A 1 80 ? 14.177 12.737 -8.401 1.00 89.19 80 LEU A O 1
ATOM 650 N N . VAL A 1 81 ? 15.822 13.702 -9.589 1.00 88.94 81 VAL A N 1
ATOM 651 C CA . VAL A 1 81 ? 16.887 13.322 -8.655 1.00 88.94 81 VAL A CA 1
ATOM 652 C C . VAL A 1 81 ? 16.684 13.990 -7.294 1.00 88.94 81 VAL A C 1
ATOM 654 O O . VAL A 1 81 ? 16.823 13.328 -6.270 1.00 88.94 81 VAL A O 1
ATOM 657 N N . SER A 1 82 ? 16.262 15.261 -7.258 1.00 87.19 82 SER A N 1
ATOM 658 C CA . SER A 1 82 ? 15.950 15.947 -5.993 1.00 87.19 82 SER A CA 1
ATOM 659 C C . SER A 1 82 ? 14.797 15.301 -5.215 1.00 87.19 82 SER A C 1
ATOM 661 O O . SER A 1 82 ? 14.771 15.369 -3.990 1.00 87.19 82 SER A O 1
ATOM 663 N N . GLN A 1 83 ? 13.847 14.673 -5.916 1.00 88.56 83 GLN A N 1
ATOM 664 C CA . GLN A 1 83 ? 12.710 13.976 -5.308 1.00 88.56 83 GLN A CA 1
ATOM 665 C C . GLN A 1 83 ? 13.035 12.520 -4.933 1.00 88.56 83 GLN A C 1
ATOM 667 O O . GLN A 1 83 ? 12.238 11.875 -4.253 1.00 88.56 83 GLN A O 1
ATOM 672 N N . LEU A 1 84 ? 14.187 11.993 -5.366 1.00 86.50 84 LEU A N 1
ATOM 673 C CA . LEU A 1 84 ? 14.608 10.604 -5.165 1.00 86.50 84 LEU A CA 1
ATOM 674 C C . LEU A 1 84 ? 16.026 10.503 -4.555 1.00 86.50 84 LEU A C 1
ATOM 676 O O . LEU A 1 84 ? 16.880 9.800 -5.113 1.00 86.50 84 LEU A O 1
ATOM 680 N N . PRO A 1 85 ? 16.297 11.137 -3.393 1.00 86.12 85 PRO A N 1
ATOM 681 C CA . PRO A 1 85 ? 17.617 11.105 -2.750 1.00 86.12 85 PRO A CA 1
ATOM 682 C C . PRO A 1 85 ? 18.051 9.695 -2.313 1.00 86.12 85 PRO A C 1
ATOM 684 O O . PRO A 1 85 ? 19.238 9.416 -2.164 1.00 86.12 85 PRO A O 1
ATOM 687 N N . GLN A 1 86 ? 17.095 8.779 -2.131 1.00 87.44 86 GLN A N 1
ATOM 688 C CA . GLN A 1 86 ? 17.349 7.366 -1.847 1.00 87.44 86 GLN A CA 1
ATOM 689 C C . GLN A 1 86 ? 17.903 6.596 -3.054 1.00 87.44 86 GLN A C 1
ATOM 691 O O . GLN A 1 86 ? 18.459 5.512 -2.885 1.00 87.44 86 GLN A O 1
ATOM 696 N N . VAL A 1 87 ? 17.722 7.126 -4.268 1.00 88.12 87 VAL A N 1
ATOM 697 C CA . VAL A 1 87 ? 18.161 6.491 -5.515 1.00 88.12 87 VAL A CA 1
ATOM 698 C C . VAL A 1 87 ? 19.487 7.075 -5.970 1.00 88.12 87 VAL A C 1
ATOM 700 O O . VAL A 1 87 ? 20.378 6.308 -6.302 1.00 88.12 87 VAL A O 1
ATOM 703 N N . ILE A 1 88 ? 19.635 8.399 -5.983 1.00 88.38 88 ILE A N 1
ATOM 704 C CA . ILE A 1 88 ? 20.876 9.094 -6.348 1.00 88.38 88 ILE A CA 1
ATOM 705 C C . ILE A 1 88 ? 21.190 10.101 -5.244 1.00 88.38 88 ILE A C 1
ATOM 707 O O . ILE A 1 88 ? 20.340 10.916 -4.889 1.00 88.38 88 ILE A O 1
ATOM 711 N N . LYS A 1 89 ? 22.412 10.050 -4.705 1.00 88.44 89 LYS A N 1
ATOM 712 C CA . LYS A 1 89 ? 22.841 10.981 -3.654 1.00 88.44 89 LYS A CA 1
ATOM 713 C C . LYS A 1 89 ? 23.071 12.378 -4.230 1.00 88.44 89 LYS A C 1
ATOM 715 O O . LYS A 1 89 ? 23.409 12.521 -5.401 1.00 88.44 89 LYS A O 1
ATOM 720 N N . HIS A 1 90 ? 22.984 13.410 -3.391 1.00 83.75 90 HIS A N 1
ATOM 721 C CA . HIS A 1 90 ? 23.214 14.800 -3.812 1.00 83.75 90 HIS A CA 1
ATOM 722 C C . HIS A 1 90 ? 24.586 15.032 -4.472 1.00 83.75 90 HIS A C 1
ATOM 724 O O . HIS A 1 90 ? 24.686 15.819 -5.408 1.00 83.75 90 HIS A O 1
ATOM 730 N N . GLU A 1 91 ? 25.618 14.314 -4.031 1.00 87.69 91 GLU A N 1
ATOM 731 C CA . GLU A 1 91 ? 26.980 14.374 -4.585 1.00 87.69 91 GLU A CA 1
ATOM 732 C C . GLU A 1 91 ? 27.069 13.806 -6.014 1.00 87.69 91 GLU A C 1
ATOM 734 O O . GLU A 1 91 ? 27.897 14.236 -6.809 1.00 87.69 91 GLU A O 1
ATOM 739 N N . GLU A 1 92 ? 26.183 12.869 -6.361 1.00 88.25 92 GLU A N 1
ATOM 740 C CA . GLU A 1 92 ? 26.176 12.145 -7.640 1.00 88.25 92 GLU A CA 1
ATOM 741 C C . GLU A 1 92 ? 25.309 12.844 -8.708 1.00 88.25 92 GLU A C 1
ATOM 743 O O . GLU A 1 92 ? 25.234 12.384 -9.847 1.00 88.25 92 GLU A O 1
ATOM 748 N N . VAL A 1 93 ? 24.639 13.955 -8.367 1.00 87.75 93 VAL A N 1
ATOM 749 C CA . VAL A 1 93 ? 23.705 14.668 -9.262 1.00 87.75 93 VAL A CA 1
ATOM 750 C C . VAL A 1 93 ? 24.407 15.166 -10.522 1.00 87.75 93 VAL A C 1
ATOM 752 O O . VAL A 1 93 ? 23.902 14.958 -11.624 1.00 87.75 93 VAL A O 1
ATOM 755 N N . SER A 1 94 ? 25.563 15.819 -10.371 1.00 89.12 94 SER A N 1
ATOM 756 C CA . SER A 1 94 ? 26.335 16.337 -11.508 1.00 89.12 94 SER A CA 1
ATOM 757 C C . SER A 1 94 ? 26.764 15.200 -12.432 1.00 89.12 94 SER A C 1
ATOM 759 O O . SER A 1 94 ? 26.539 15.269 -13.634 1.00 89.12 94 SER A O 1
ATOM 761 N N . SER A 1 95 ? 27.239 14.096 -11.854 1.00 90.75 95 SER A N 1
ATOM 762 C CA . SER A 1 95 ? 27.652 12.904 -12.597 1.00 90.75 95 SER A CA 1
ATOM 763 C C . SER A 1 95 ? 26.492 12.251 -13.355 1.00 90.75 95 SER A C 1
ATOM 765 O O . SER A 1 95 ? 26.665 11.816 -14.489 1.00 90.75 95 SER A O 1
ATOM 767 N N . ALA A 1 96 ? 25.286 12.234 -12.781 1.00 89.00 96 ALA A N 1
ATOM 768 C CA . ALA A 1 96 ? 24.093 11.734 -13.464 1.00 89.00 96 ALA A CA 1
ATOM 769 C C . ALA A 1 96 ? 23.666 12.626 -14.647 1.00 89.00 96 ALA A C 1
ATOM 771 O O . ALA A 1 96 ? 23.167 12.125 -15.655 1.00 89.00 96 ALA A O 1
ATOM 772 N N . ILE A 1 97 ? 23.863 13.944 -14.540 1.00 89.75 97 ILE A N 1
ATOM 773 C CA . ILE A 1 97 ? 23.618 14.887 -15.641 1.00 89.75 97 ILE A CA 1
ATOM 774 C C . ILE A 1 97 ? 24.657 14.695 -16.749 1.00 89.75 97 ILE A C 1
ATOM 776 O O . ILE A 1 97 ? 24.302 14.720 -17.926 1.00 89.75 97 ILE A O 1
ATOM 780 N N . ASP A 1 98 ? 25.917 14.467 -16.388 1.00 89.81 98 ASP A N 1
ATOM 781 C CA . ASP A 1 98 ? 26.982 14.192 -17.352 1.00 89.81 98 ASP A CA 1
ATOM 782 C C . ASP A 1 98 ? 26.711 12.883 -18.108 1.00 89.81 98 ASP A C 1
ATOM 784 O O . ASP A 1 98 ? 26.802 12.857 -19.334 1.00 89.81 98 ASP A O 1
ATOM 788 N N . GLU A 1 99 ? 26.268 11.825 -17.414 1.00 89.69 99 GLU A N 1
ATOM 789 C CA . GLU A 1 99 ? 25.801 10.583 -18.048 1.00 89.69 99 GLU A CA 1
ATOM 790 C C . GLU A 1 99 ? 24.642 10.829 -19.029 1.00 89.69 99 GLU A C 1
ATOM 792 O O . GLU A 1 99 ? 24.630 10.252 -20.118 1.00 89.69 99 GLU A O 1
ATOM 797 N N . TRP A 1 100 ? 23.686 11.700 -18.683 1.00 87.50 100 TRP A N 1
ATOM 798 C CA . TRP A 1 100 ? 22.571 12.054 -19.570 1.00 87.50 100 TRP A CA 1
ATOM 799 C C . TRP A 1 100 ? 23.042 12.772 -20.838 1.00 87.50 100 TRP A C 1
ATOM 801 O O . TRP A 1 100 ? 22.625 12.416 -21.942 1.00 87.50 100 TRP A O 1
ATOM 811 N N . HIS A 1 101 ? 23.935 13.756 -20.704 1.00 87.31 101 HIS A N 1
ATOM 812 C CA . HIS A 1 101 ? 24.516 14.442 -21.858 1.00 87.31 101 HIS A CA 1
ATOM 813 C C . HIS A 1 101 ? 25.332 13.488 -22.727 1.00 87.31 101 HIS A C 1
ATOM 815 O O . HIS A 1 101 ? 25.174 13.503 -23.946 1.00 87.31 101 HIS A O 1
ATOM 821 N N . MET A 1 102 ? 26.149 12.622 -22.116 1.00 86.19 102 MET A N 1
ATOM 822 C CA . MET A 1 102 ? 26.901 11.604 -22.847 1.00 86.19 102 MET A CA 1
ATOM 823 C C . MET A 1 102 ? 25.968 10.690 -23.631 1.00 86.19 102 MET A C 1
ATOM 825 O O . MET A 1 102 ? 26.201 10.505 -24.815 1.00 86.19 102 MET A O 1
ATOM 829 N N . LEU A 1 103 ? 24.876 10.204 -23.033 1.00 84.38 103 LEU A N 1
ATOM 830 C CA . LEU A 1 103 ? 23.886 9.372 -23.722 1.00 84.38 103 LEU A CA 1
ATOM 831 C C . LEU A 1 103 ? 23.253 10.078 -24.936 1.00 84.38 103 LEU A C 1
ATOM 833 O O . LEU A 1 103 ? 23.013 9.441 -25.960 1.00 84.38 103 LEU A O 1
ATOM 837 N N . LYS A 1 104 ? 22.982 11.385 -24.841 1.00 79.56 104 LYS A N 1
ATOM 838 C CA . LYS A 1 104 ? 22.435 12.174 -25.959 1.00 79.56 104 LYS A CA 1
ATOM 839 C C . LYS A 1 104 ? 23.476 12.435 -27.050 1.00 79.56 104 LYS A C 1
ATOM 841 O O . LYS A 1 104 ? 23.133 12.406 -28.231 1.00 79.56 104 LYS A O 1
ATOM 846 N N . CYS A 1 105 ? 24.735 12.647 -26.680 1.00 77.19 105 CYS A N 1
ATOM 847 C CA . CYS A 1 105 ? 25.843 12.810 -27.623 1.00 77.19 105 CYS A CA 1
ATOM 848 C C . CYS A 1 105 ? 26.251 11.486 -28.287 1.00 77.19 105 CYS A C 1
ATOM 850 O O . CYS A 1 105 ? 26.601 11.475 -29.461 1.00 77.19 105 CYS A O 1
ATOM 852 N N . ASP A 1 106 ? 26.142 10.370 -27.565 1.00 73.88 106 ASP A N 1
ATOM 853 C CA . ASP A 1 106 ? 26.443 9.002 -28.003 1.00 73.88 106 ASP A CA 1
ATOM 854 C C . ASP A 1 106 ? 25.443 8.450 -29.026 1.00 73.88 106 ASP A C 1
ATOM 856 O O . ASP A 1 106 ? 25.467 7.248 -29.272 1.00 73.88 106 ASP A O 1
ATOM 860 N N . SER A 1 107 ? 24.557 9.285 -29.585 1.00 60.38 107 SER A N 1
ATOM 861 C CA . SER A 1 107 ? 23.454 8.915 -30.477 1.00 60.38 107 SER A CA 1
ATOM 862 C C . SER A 1 107 ? 23.908 8.032 -31.650 1.00 60.38 107 SER A C 1
ATOM 864 O O . SER A 1 107 ? 24.058 8.485 -32.781 1.00 60.38 107 SER A O 1
ATOM 866 N N . ASN A 1 108 ? 24.054 6.734 -31.386 1.00 55.53 108 ASN A N 1
ATOM 867 C CA . ASN A 1 108 ? 23.960 5.667 -32.357 1.00 55.53 108 ASN A CA 1
ATOM 868 C C . ASN A 1 108 ? 22.522 5.728 -32.856 1.00 55.53 108 ASN A C 1
ATOM 870 O O . ASN A 1 108 ? 21.595 5.267 -32.183 1.00 55.53 108 ASN A O 1
ATOM 874 N N . SER A 1 109 ? 22.354 6.335 -34.026 1.00 51.62 109 SER A N 1
ATOM 875 C CA . SER A 1 109 ? 21.097 6.491 -34.758 1.00 51.62 109 SER A CA 1
ATOM 876 C C . SER A 1 109 ? 20.257 5.201 -34.808 1.00 51.62 109 SER A C 1
ATOM 878 O O . SER A 1 109 ? 19.031 5.269 -34.851 1.00 51.62 109 SER A O 1
ATOM 880 N N . ASP A 1 110 ? 20.893 4.031 -34.689 1.00 53.22 110 ASP A N 1
ATOM 881 C CA . ASP A 1 110 ? 20.264 2.706 -34.726 1.00 53.22 110 ASP A CA 1
ATOM 882 C C . ASP A 1 110 ? 19.473 2.318 -33.462 1.00 53.22 110 ASP A C 1
ATOM 884 O O . ASP A 1 110 ? 18.452 1.638 -33.567 1.00 53.22 110 ASP A O 1
ATOM 888 N N . LEU A 1 111 ? 19.863 2.768 -32.259 1.00 56.16 111 LEU A N 1
ATOM 889 C CA . LEU A 1 111 ? 19.075 2.507 -31.035 1.00 56.16 111 LEU A CA 1
ATOM 890 C C . LEU A 1 111 ? 17.792 3.355 -30.984 1.00 56.16 111 LEU A C 1
ATOM 892 O O . LEU A 1 111 ? 16.850 3.034 -30.256 1.00 56.16 111 LEU A O 1
ATOM 896 N N . LEU A 1 112 ? 17.769 4.441 -31.762 1.00 54.06 112 LEU A N 1
ATOM 897 C CA . LEU A 1 112 ? 16.732 5.474 -31.766 1.00 54.06 112 LEU A CA 1
ATOM 898 C C . LEU A 1 112 ? 15.713 5.282 -32.895 1.00 54.06 112 LEU A C 1
ATOM 900 O O . LEU A 1 112 ? 14.606 5.811 -32.815 1.00 54.06 112 LEU A O 1
ATOM 904 N N . ALA A 1 113 ? 16.069 4.502 -33.919 1.00 52.91 113 ALA A N 1
ATOM 905 C CA . ALA A 1 113 ? 15.235 4.231 -35.087 1.00 52.91 113 ALA A CA 1
ATOM 906 C C . ALA A 1 113 ? 14.123 3.191 -34.837 1.00 52.91 113 ALA A C 1
ATOM 908 O O . ALA A 1 113 ? 13.187 3.088 -35.629 1.00 52.91 113 ALA A O 1
ATOM 909 N N . LEU A 1 114 ? 14.169 2.441 -33.728 1.00 53.09 114 LEU A N 1
ATOM 910 C CA . LEU A 1 114 ? 13.144 1.450 -33.371 1.00 53.09 114 LEU A CA 1
ATOM 911 C C . LEU A 1 114 ? 11.929 2.120 -32.705 1.00 53.09 114 LEU A C 1
ATOM 913 O O . LEU A 1 114 ? 11.657 1.990 -31.501 1.00 53.09 114 LEU A O 1
ATOM 917 N N . GLY A 1 115 ? 11.176 2.859 -33.519 1.00 55.06 115 GLY A N 1
ATOM 918 C CA . GLY A 1 115 ? 9.798 3.220 -33.214 1.00 55.06 115 GLY A CA 1
ATOM 919 C C . GLY A 1 115 ? 8.953 1.947 -33.135 1.00 55.06 115 GLY A C 1
ATOM 920 O O . GLY A 1 115 ? 8.817 1.236 -34.122 1.00 55.06 115 GLY A O 1
ATOM 921 N N . GLY A 1 116 ? 8.415 1.637 -31.953 1.00 65.25 116 GLY A N 1
ATOM 922 C CA . GLY A 1 116 ? 7.502 0.502 -31.749 1.00 65.25 116 GLY A CA 1
ATOM 923 C C . GLY A 1 116 ? 7.830 -0.405 -30.561 1.00 65.25 116 GLY A C 1
ATOM 924 O O . GLY A 1 116 ? 6.950 -1.119 -30.089 1.00 65.25 116 GLY A O 1
ATOM 925 N N . GLU A 1 117 ? 9.051 -0.362 -30.021 1.00 74.00 117 GLU A N 1
ATOM 926 C CA . GLU A 1 117 ? 9.399 -1.172 -28.845 1.00 74.00 117 GLU A CA 1
ATOM 927 C C . GLU A 1 117 ? 8.902 -0.557 -27.526 1.00 74.00 117 GLU A C 1
ATOM 929 O O . GLU A 1 117 ? 8.881 0.671 -27.348 1.00 74.00 117 GLU A O 1
ATOM 934 N N . ARG A 1 118 ? 8.546 -1.441 -26.580 1.00 79.12 118 ARG A N 1
ATOM 935 C CA . ARG A 1 118 ? 8.156 -1.098 -25.205 1.00 79.12 118 ARG A CA 1
ATOM 936 C C . ARG A 1 118 ? 9.302 -0.352 -24.505 1.00 79.12 118 ARG A C 1
ATOM 938 O O . ARG A 1 118 ? 10.476 -0.660 -24.704 1.00 79.12 118 ARG A O 1
ATOM 945 N N . ILE A 1 119 ? 8.955 0.654 -23.701 1.00 83.88 119 ILE A N 1
ATOM 946 C CA . ILE A 1 119 ? 9.909 1.594 -23.090 1.00 83.88 119 ILE A CA 1
ATOM 947 C C . ILE A 1 119 ? 11.005 0.905 -22.260 1.00 83.88 119 ILE A C 1
ATOM 949 O O . ILE A 1 119 ? 12.168 1.286 -22.338 1.00 83.88 119 ILE A O 1
ATOM 953 N N . ASP A 1 120 ? 10.657 -0.140 -21.518 1.00 83.50 120 ASP A N 1
ATOM 954 C CA . ASP A 1 120 ? 11.569 -0.933 -20.691 1.00 83.50 120 ASP A CA 1
ATOM 955 C C . ASP A 1 120 ? 12.564 -1.757 -21.519 1.00 83.50 120 ASP A C 1
ATOM 957 O O . ASP A 1 120 ? 13.723 -1.858 -21.133 1.00 83.50 120 ASP A O 1
ATOM 961 N N . VAL A 1 121 ? 12.149 -2.293 -22.671 1.00 84.75 121 VAL A N 1
ATOM 962 C CA . VAL A 1 121 ? 13.033 -3.024 -23.596 1.00 84.75 121 VAL A CA 1
ATOM 963 C C . VAL A 1 121 ? 14.078 -2.074 -24.174 1.00 84.75 121 VAL A C 1
ATOM 965 O O . VAL A 1 121 ? 15.267 -2.393 -24.194 1.00 84.75 121 VAL A O 1
ATOM 968 N N . ARG A 1 122 ? 13.650 -0.870 -24.571 1.00 83.00 122 ARG A N 1
ATOM 969 C CA . ARG A 1 122 ? 14.548 0.174 -25.083 1.00 83.00 122 ARG A CA 1
ATOM 970 C C . ARG A 1 122 ? 15.597 0.568 -24.044 1.00 83.00 122 ARG A C 1
ATOM 972 O O . ARG A 1 122 ? 16.788 0.573 -24.343 1.00 83.00 122 ARG A O 1
ATOM 979 N N . TRP A 1 123 ? 15.167 0.863 -22.818 1.00 85.75 123 TRP A N 1
ATOM 980 C CA . TRP A 1 123 ? 16.085 1.198 -21.729 1.00 85.75 123 TRP A CA 1
ATOM 981 C C . TRP A 1 123 ? 16.962 0.009 -21.310 1.00 85.75 123 TRP A C 1
ATOM 983 O O . TRP A 1 123 ? 18.125 0.212 -20.974 1.00 85.75 123 TRP A O 1
ATOM 993 N N . GLY A 1 124 ? 16.463 -1.225 -21.423 1.00 86.88 124 GLY A N 1
ATOM 994 C CA . GLY A 1 124 ? 17.241 -2.450 -21.226 1.00 86.88 124 GLY A CA 1
ATOM 995 C C . GLY A 1 124 ? 18.493 -2.505 -22.102 1.00 86.88 124 GLY A C 1
ATOM 996 O O . GLY A 1 124 ? 19.586 -2.706 -21.580 1.00 86.88 124 GLY A O 1
ATOM 997 N N . LYS A 1 125 ? 18.360 -2.204 -23.400 1.00 85.69 125 LYS A N 1
ATOM 998 C CA . LYS A 1 125 ? 19.496 -2.137 -24.340 1.00 85.69 125 LYS A CA 1
ATOM 999 C C . LYS A 1 125 ? 20.533 -1.084 -23.932 1.00 85.69 125 LYS A C 1
ATOM 1001 O O . LYS A 1 125 ? 21.730 -1.318 -24.056 1.00 85.69 125 LYS A O 1
ATOM 1006 N N . ILE A 1 126 ? 20.088 0.061 -23.405 1.00 84.50 126 ILE A N 1
ATOM 1007 C CA . ILE A 1 126 ? 20.982 1.122 -22.906 1.00 84.50 126 ILE A CA 1
ATOM 1008 C C . ILE A 1 126 ? 21.745 0.646 -21.661 1.00 84.50 126 ILE A C 1
ATOM 1010 O O . ILE A 1 126 ? 22.932 0.934 -21.520 1.00 84.50 126 ILE A O 1
ATOM 1014 N N . PHE A 1 127 ? 21.095 -0.114 -20.775 1.00 86.38 127 PHE A N 1
ATOM 1015 C CA . PHE A 1 127 ? 21.726 -0.651 -19.563 1.00 86.38 127 PHE A CA 1
ATOM 1016 C C . PHE A 1 127 ? 22.785 -1.722 -19.854 1.00 86.38 127 PHE A C 1
ATOM 1018 O O . PHE A 1 127 ? 23.663 -1.952 -19.023 1.00 86.38 127 PHE A O 1
ATOM 1025 N N . GLU A 1 128 ? 22.700 -2.385 -21.007 1.00 86.50 128 GLU A N 1
ATOM 1026 C CA . GLU A 1 128 ? 23.662 -3.399 -21.451 1.00 86.50 128 GLU A CA 1
ATOM 1027 C C . GLU A 1 128 ? 24.937 -2.794 -22.052 1.00 86.50 128 GLU A C 1
ATOM 1029 O O . GLU A 1 128 ? 25.946 -3.495 -22.175 1.00 86.50 128 GLU A O 1
ATOM 1034 N N . LEU A 1 129 ? 24.929 -1.497 -22.387 1.00 85.06 129 LEU A N 1
ATOM 1035 C CA . LEU A 1 129 ? 26.107 -0.804 -22.896 1.00 85.06 129 LEU A CA 1
ATOM 1036 C C . LEU A 1 129 ? 27.212 -0.795 -21.839 1.00 85.06 129 LEU A C 1
ATOM 1038 O O . LEU A 1 129 ? 27.014 -0.392 -20.689 1.00 85.06 129 LEU A O 1
ATOM 1042 N N . LYS A 1 130 ? 28.406 -1.209 -22.258 1.00 86.56 130 LYS A N 1
ATOM 1043 C CA . LYS A 1 130 ? 29.601 -1.244 -21.417 1.00 86.56 130 LYS A CA 1
ATOM 1044 C C . LYS A 1 130 ? 30.614 -0.216 -21.891 1.00 86.56 130 LYS A C 1
ATOM 1046 O O . LYS A 1 130 ? 30.803 -0.012 -23.088 1.00 86.56 130 LYS A O 1
ATOM 1051 N N . SER A 1 131 ? 31.284 0.405 -20.934 1.00 82.81 131 SER A N 1
ATOM 1052 C CA . SER A 1 131 ? 32.496 1.178 -21.165 1.00 82.81 131 SER A CA 1
ATOM 1053 C C . SER A 1 131 ? 33.634 0.253 -21.625 1.00 82.81 131 SER A C 1
ATOM 1055 O O . SER A 1 131 ? 33.586 -0.952 -21.358 1.00 82.81 131 SER A O 1
ATOM 1057 N N . PRO A 1 132 ? 34.707 0.785 -22.238 1.00 78.44 132 PRO A N 1
ATOM 1058 C CA . PRO A 1 132 ? 35.863 -0.013 -22.667 1.00 78.44 132 PRO A CA 1
ATOM 1059 C C . PRO A 1 132 ? 36.496 -0.874 -21.557 1.00 78.44 132 PRO A C 1
ATOM 1061 O O . PRO A 1 132 ? 37.068 -1.919 -21.836 1.00 78.44 132 PRO A O 1
ATOM 1064 N N . GLY A 1 133 ? 36.344 -0.478 -20.287 1.00 76.38 133 GLY A N 1
ATOM 1065 C CA . GLY A 1 133 ? 36.772 -1.248 -19.110 1.00 76.38 133 GLY A CA 1
ATOM 1066 C C . GLY A 1 133 ? 35.787 -2.324 -18.624 1.00 76.38 133 GLY A C 1
ATOM 1067 O O . GLY A 1 133 ? 35.921 -2.800 -17.501 1.00 76.38 133 GLY A O 1
ATOM 1068 N N . GLY A 1 134 ? 34.751 -2.665 -19.399 1.00 82.62 134 GLY A N 1
ATOM 1069 C CA . GLY A 1 134 ? 33.765 -3.706 -19.070 1.00 82.62 134 GLY A CA 1
ATOM 1070 C C . GLY A 1 134 ? 32.706 -3.322 -18.025 1.00 82.62 134 GLY A C 1
ATOM 1071 O O . GLY A 1 134 ? 31.782 -4.101 -17.784 1.00 82.62 134 GLY A O 1
ATOM 1072 N N . GLN A 1 135 ? 32.811 -2.132 -17.431 1.00 85.38 135 GLN A N 1
ATOM 1073 C CA . GLN A 1 135 ? 31.827 -1.565 -16.502 1.00 85.38 135 GLN A CA 1
ATOM 1074 C C . GLN A 1 135 ? 30.595 -1.026 -17.246 1.00 85.38 135 GLN A C 1
ATOM 1076 O O . GLN A 1 135 ? 30.723 -0.662 -18.416 1.00 85.38 135 GLN A O 1
ATOM 1081 N N . PRO A 1 136 ? 29.409 -0.954 -16.610 1.00 86.75 136 PRO A N 1
ATOM 1082 C CA . PRO A 1 136 ? 28.231 -0.336 -17.222 1.00 86.75 136 PRO A CA 1
ATOM 1083 C C . PRO A 1 136 ? 28.526 1.112 -17.631 1.00 86.75 136 PRO A C 1
ATOM 1085 O O . PRO A 1 136 ? 29.140 1.857 -16.869 1.00 86.75 136 PRO A O 1
ATOM 1088 N N . LYS A 1 137 ? 28.085 1.504 -18.832 1.00 86.44 137 LYS A N 1
ATOM 1089 C CA . LYS A 1 137 ? 28.377 2.823 -19.417 1.00 86.44 137 LYS A CA 1
ATOM 1090 C C . LYS A 1 137 ? 27.648 3.968 -18.704 1.00 86.44 137 LYS A C 1
ATOM 1092 O O . LYS A 1 137 ? 28.219 5.042 -18.557 1.00 86.44 137 LYS A O 1
ATOM 1097 N N . TYR A 1 138 ? 26.427 3.716 -18.222 1.00 89.38 138 TYR A N 1
ATOM 1098 C CA . TYR A 1 138 ? 25.590 4.705 -17.523 1.00 89.38 138 TYR A CA 1
ATOM 1099 C C . TYR A 1 138 ? 25.010 4.133 -16.211 1.00 89.38 138 TYR A C 1
ATOM 1101 O O . TYR A 1 138 ? 23.824 3.779 -16.151 1.00 89.38 138 TYR A O 1
ATOM 1109 N N . PRO A 1 139 ? 25.831 3.920 -15.167 1.00 90.81 139 PRO A N 1
ATOM 1110 C CA . PRO A 1 139 ? 25.397 3.274 -13.929 1.00 90.81 139 PRO A CA 1
ATOM 1111 C C . PRO A 1 139 ? 24.360 4.087 -13.142 1.00 90.81 139 PRO A C 1
ATOM 1113 O O . PRO A 1 139 ? 23.387 3.506 -12.643 1.00 90.81 139 PRO A O 1
ATOM 1116 N N . LEU A 1 140 ? 24.527 5.410 -13.034 1.00 91.06 140 LEU A N 1
ATOM 1117 C CA . LEU A 1 140 ? 23.617 6.261 -12.264 1.00 91.06 140 LEU A CA 1
ATOM 1118 C C . LEU A 1 140 ? 22.274 6.389 -12.975 1.00 91.06 140 LEU A C 1
ATOM 1120 O O . LEU A 1 140 ? 21.220 6.204 -12.354 1.00 91.06 140 LEU A O 1
ATOM 1124 N N . LEU A 1 141 ? 22.308 6.610 -14.288 1.00 89.31 141 LEU A N 1
ATOM 1125 C CA . LEU A 1 141 ? 21.103 6.700 -15.097 1.00 89.31 141 LEU A CA 1
ATOM 1126 C C . LEU A 1 141 ? 20.338 5.372 -15.113 1.00 89.31 141 LEU A C 1
ATOM 1128 O O . LEU A 1 141 ? 19.117 5.362 -14.957 1.00 89.31 141 LEU A O 1
ATOM 1132 N N . SER A 1 142 ? 21.045 4.239 -15.192 1.00 90.19 142 SER A N 1
ATOM 1133 C CA . SER A 1 142 ? 20.423 2.912 -15.116 1.00 90.19 142 SER A CA 1
ATOM 1134 C C . SER A 1 142 ? 19.649 2.707 -13.817 1.00 90.19 142 SER A C 1
ATOM 1136 O O . SER A 1 142 ? 18.544 2.161 -13.822 1.00 90.19 142 SER A O 1
ATOM 1138 N N . ARG A 1 143 ? 20.212 3.148 -12.689 1.00 91.44 143 ARG A N 1
ATOM 1139 C CA . ARG A 1 143 ? 19.568 3.050 -11.374 1.00 91.44 143 ARG A CA 1
ATOM 1140 C C . ARG A 1 143 ? 18.328 3.944 -11.289 1.00 91.44 143 ARG A C 1
ATOM 1142 O O . ARG A 1 143 ? 17.281 3.478 -10.836 1.00 91.44 143 ARG A O 1
ATOM 1149 N N . LEU A 1 144 ? 18.426 5.185 -11.770 1.00 90.81 144 LEU A N 1
ATOM 1150 C CA . LEU A 1 144 ? 17.310 6.132 -11.784 1.00 90.81 144 LEU A CA 1
ATOM 1151 C C . LEU A 1 144 ? 16.150 5.638 -12.647 1.00 90.81 144 LEU A C 1
ATOM 1153 O O . LEU A 1 144 ? 15.018 5.556 -12.174 1.00 90.81 144 LEU A O 1
ATOM 1157 N N . VAL A 1 145 ? 16.432 5.263 -13.894 1.00 89.94 145 VAL A N 1
ATOM 1158 C CA . VAL A 1 145 ? 15.401 4.839 -14.844 1.00 89.94 145 VAL A CA 1
ATOM 1159 C C . VAL A 1 145 ? 14.710 3.563 -14.371 1.00 89.94 145 VAL A C 1
ATOM 1161 O O . VAL A 1 145 ? 13.486 3.488 -14.427 1.00 89.94 145 VAL A O 1
ATOM 1164 N N . LYS A 1 146 ? 15.450 2.583 -13.832 1.00 90.56 146 LYS A N 1
ATOM 1165 C CA . LYS A 1 146 ? 14.844 1.382 -13.231 1.00 90.56 146 LYS A CA 1
ATOM 1166 C C . LYS A 1 146 ? 13.876 1.735 -12.104 1.00 90.56 146 LYS A C 1
ATOM 1168 O O . LYS A 1 146 ? 12.810 1.140 -12.020 1.00 90.56 146 LYS A O 1
ATOM 1173 N N . CYS A 1 147 ? 14.221 2.701 -11.253 1.00 89.88 147 CYS A N 1
ATOM 1174 C CA . CYS A 1 147 ? 13.324 3.144 -10.189 1.00 89.88 147 CYS A CA 1
ATOM 1175 C C . CYS A 1 147 ? 12.052 3.794 -10.750 1.00 89.88 147 CYS A C 1
ATOM 1177 O O . CYS A 1 147 ? 10.953 3.440 -10.326 1.00 89.88 147 CYS A O 1
ATOM 1179 N N . LEU A 1 148 ? 12.191 4.679 -11.740 1.00 88.81 148 LEU A N 1
ATOM 1180 C CA . LEU A 1 148 ? 11.057 5.359 -12.367 1.00 88.81 148 LEU A CA 1
ATOM 1181 C C . LEU A 1 148 ? 10.128 4.386 -13.109 1.00 88.81 148 LEU A C 1
ATOM 1183 O O . LEU A 1 148 ? 8.913 4.503 -12.993 1.00 88.81 148 LEU A O 1
ATOM 1187 N N . LEU A 1 149 ? 10.676 3.393 -13.819 1.00 87.75 149 LEU A N 1
ATOM 1188 C CA . LEU A 1 149 ? 9.891 2.363 -14.515 1.00 87.75 149 LEU A CA 1
ATOM 1189 C C . LEU A 1 149 ? 9.199 1.374 -13.560 1.00 87.75 149 LEU A C 1
ATOM 1191 O O . LEU A 1 149 ? 8.262 0.691 -13.965 1.00 87.75 149 LEU A O 1
ATOM 1195 N N . CYS A 1 150 ? 9.631 1.306 -12.298 1.00 86.88 150 CYS A N 1
ATOM 1196 C CA . CYS A 1 150 ? 8.963 0.537 -11.246 1.00 86.88 150 CYS A CA 1
ATOM 1197 C C . CYS A 1 150 ? 7.810 1.300 -10.578 1.00 86.88 150 CYS A C 1
ATOM 1199 O O . CYS A 1 150 ? 7.119 0.723 -9.734 1.00 86.88 150 CYS A O 1
ATOM 1201 N N . LEU A 1 151 ? 7.592 2.578 -10.914 1.00 83.06 151 LEU A N 1
ATOM 1202 C CA . LEU A 1 151 ? 6.451 3.319 -10.392 1.00 83.06 151 LEU A CA 1
ATOM 1203 C C . LEU A 1 151 ? 5.153 2.754 -10.992 1.00 83.06 151 LEU A C 1
ATOM 1205 O O . LEU A 1 151 ? 5.036 2.633 -12.215 1.00 83.06 151 LEU A O 1
ATOM 1209 N N . PRO A 1 152 ? 4.157 2.410 -10.158 1.00 74.25 152 PRO A N 1
ATOM 1210 C CA . PRO A 1 152 ? 2.878 1.931 -10.655 1.00 74.25 152 PRO A CA 1
ATOM 1211 C C . PRO A 1 152 ? 2.186 3.052 -11.441 1.00 74.25 152 PRO A C 1
ATOM 1213 O O . PRO A 1 152 ? 1.950 4.141 -10.925 1.00 74.25 152 PRO A O 1
ATOM 1216 N N . HIS A 1 153 ? 1.843 2.772 -12.697 1.00 69.38 153 HIS A N 1
ATOM 1217 C CA . HIS A 1 153 ? 1.219 3.723 -13.625 1.00 69.38 153 HIS A CA 1
ATOM 1218 C C . HIS A 1 153 ? -0.314 3.788 -13.480 1.00 69.38 153 HIS A C 1
ATOM 1220 O O . HIS A 1 153 ? -0.993 4.442 -14.269 1.00 69.38 153 HIS A O 1
ATOM 1226 N N . GLY A 1 154 ? -0.872 3.114 -12.470 1.00 70.56 154 GLY A N 1
ATOM 1227 C CA . GLY A 1 154 ? -2.291 3.136 -12.141 1.00 70.56 154 GLY A CA 1
ATOM 1228 C C . GLY A 1 154 ? -2.675 2.050 -11.139 1.00 70.56 154 GLY A C 1
ATOM 1229 O O . GLY A 1 154 ? -1.872 1.191 -10.777 1.00 70.56 154 GLY A O 1
ATOM 1230 N N . ASN A 1 155 ? -3.938 2.062 -10.717 1.00 71.25 155 ASN A N 1
ATOM 1231 C CA . ASN A 1 155 ? -4.479 1.075 -9.778 1.00 71.25 155 ASN A CA 1
ATOM 1232 C C . ASN A 1 155 ? -4.878 -0.249 -10.446 1.00 71.25 155 ASN A C 1
ATOM 1234 O O . ASN A 1 155 ? -5.275 -1.183 -9.752 1.00 71.25 155 ASN A O 1
ATOM 1238 N N . ALA A 1 156 ? -4.745 -0.361 -11.771 1.00 72.25 156 ALA A N 1
ATOM 1239 C CA . ALA A 1 156 ? -5.186 -1.522 -12.540 1.00 72.25 156 ALA A CA 1
ATOM 1240 C C . ALA A 1 156 ? -4.563 -2.842 -12.052 1.00 72.25 156 ALA A C 1
ATOM 1242 O O . ALA A 1 156 ? -5.246 -3.863 -12.014 1.00 72.25 156 ALA A O 1
ATOM 1243 N N . ASP A 1 157 ? -3.299 -2.842 -11.621 1.00 68.81 157 ASP A N 1
ATOM 1244 C CA . ASP A 1 157 ? -2.660 -4.049 -11.079 1.00 68.81 157 ASP A CA 1
ATOM 1245 C C . ASP A 1 157 ? -3.250 -4.459 -9.719 1.00 68.81 157 ASP A C 1
ATOM 1247 O O . ASP A 1 157 ? -3.490 -5.646 -9.466 1.00 68.81 157 ASP A O 1
ATOM 1251 N N . CYS A 1 158 ? -3.578 -3.484 -8.865 1.00 71.81 158 CYS A N 1
ATOM 1252 C CA . CYS A 1 158 ? -4.294 -3.719 -7.610 1.00 71.81 158 CYS A CA 1
ATOM 1253 C C . CYS A 1 158 ? -5.720 -4.233 -7.870 1.00 71.81 158 CYS A C 1
ATOM 1255 O O . CYS A 1 158 ? -6.153 -5.204 -7.242 1.00 71.81 158 CYS A O 1
ATOM 1257 N N . GLU A 1 159 ? -6.422 -3.637 -8.837 1.00 77.38 159 GLU A N 1
ATOM 1258 C CA . GLU A 1 159 ? -7.793 -3.981 -9.236 1.00 77.38 159 GLU A CA 1
ATOM 1259 C C . GLU A 1 159 ? -7.903 -5.358 -9.893 1.00 77.38 159 GLU A C 1
ATOM 1261 O O . GLU A 1 159 ? -8.818 -6.125 -9.577 1.00 77.38 159 GLU A O 1
ATOM 1266 N N . ARG A 1 160 ? -6.936 -5.738 -10.737 1.00 77.12 160 ARG A N 1
ATOM 1267 C CA . ARG A 1 160 ? -6.798 -7.116 -11.237 1.00 77.12 160 ARG A CA 1
ATOM 1268 C C . ARG A 1 160 ? -6.669 -8.088 -10.076 1.00 77.12 160 ARG A C 1
ATOM 1270 O O . ARG A 1 160 ? -7.373 -9.094 -10.025 1.00 77.12 160 ARG A O 1
ATOM 1277 N N . GLY A 1 161 ? -5.839 -7.745 -9.095 1.00 74.44 161 GLY A N 1
ATOM 1278 C CA . GLY A 1 161 ? -5.743 -8.493 -7.855 1.00 74.44 161 GLY A CA 1
ATOM 1279 C C . GLY A 1 161 ? -7.096 -8.631 -7.145 1.00 74.44 161 GLY A C 1
ATOM 1280 O O . GLY A 1 161 ? -7.472 -9.734 -6.748 1.00 74.44 161 GLY A O 1
ATOM 1281 N N . PHE A 1 162 ? -7.846 -7.538 -6.969 1.00 74.06 162 PHE A N 1
ATOM 1282 C CA . PHE A 1 162 ? -9.178 -7.575 -6.347 1.00 74.06 162 PHE A CA 1
ATOM 1283 C C . PHE A 1 162 ? -10.173 -8.440 -7.126 1.00 74.06 162 PHE A C 1
ATOM 1285 O O . PHE A 1 162 ? -10.907 -9.214 -6.514 1.00 74.06 162 PHE A O 1
ATOM 1292 N N . SER A 1 163 ? -10.133 -8.395 -8.456 1.00 78.44 163 SER A N 1
ATOM 1293 C CA . SER A 1 163 ? -10.957 -9.243 -9.323 1.00 78.44 163 SER A CA 1
ATOM 1294 C C . SER A 1 163 ? -10.643 -10.727 -9.127 1.00 78.44 163 SER A C 1
ATOM 1296 O O . SER A 1 163 ? -11.550 -11.550 -9.019 1.00 78.44 163 SER A O 1
ATOM 1298 N N . GLU A 1 164 ? -9.365 -11.085 -8.982 1.00 74.75 164 GLU A N 1
ATOM 1299 C CA . GLU A 1 164 ? -8.969 -12.458 -8.646 1.00 74.75 164 GLU A CA 1
ATOM 1300 C C . GLU A 1 164 ? -9.472 -12.897 -7.265 1.00 74.75 164 GLU A C 1
ATOM 1302 O O . GLU A 1 164 ? -9.776 -14.075 -7.064 1.00 74.75 164 GLU A O 1
ATOM 1307 N N . ASN A 1 165 ? -9.606 -11.956 -6.327 1.00 75.31 165 ASN A N 1
ATOM 1308 C CA . ASN A 1 165 ? -10.150 -12.219 -4.999 1.00 75.31 165 ASN A CA 1
ATOM 1309 C C . ASN A 1 165 ? -11.677 -12.314 -4.954 1.00 75.31 165 ASN A C 1
ATOM 1311 O O . ASN A 1 165 ? -12.209 -12.763 -3.939 1.00 75.31 165 ASN A O 1
ATOM 1315 N N . LYS A 1 166 ? -12.389 -11.927 -6.018 1.00 75.62 166 LYS A N 1
ATOM 1316 C CA . LYS A 1 166 ? -13.859 -11.953 -6.071 1.00 75.62 166 LYS A CA 1
ATOM 1317 C C . LYS A 1 166 ? -14.424 -13.329 -5.691 1.00 75.62 166 LYS A C 1
ATOM 1319 O O . LYS A 1 166 ? -15.391 -13.421 -4.941 1.00 75.62 166 LYS A O 1
ATOM 1324 N N . ARG A 1 167 ? -13.719 -14.399 -6.081 1.00 71.75 167 ARG A N 1
ATOM 1325 C CA . ARG A 1 167 ? -14.053 -15.797 -5.758 1.00 71.75 167 ARG A CA 1
ATOM 1326 C C . ARG A 1 167 ? -14.086 -16.111 -4.259 1.00 71.75 167 ARG A C 1
ATOM 1328 O O . ARG A 1 167 ? -14.795 -17.034 -3.865 1.00 71.75 167 ARG A O 1
ATOM 1335 N N . PHE A 1 168 ? -13.321 -15.391 -3.434 1.00 69.44 168 PHE A N 1
ATOM 1336 C CA . PHE A 1 168 ? -13.331 -15.577 -1.979 1.00 69.44 168 PHE A CA 1
ATOM 1337 C C . PHE A 1 168 ? -14.582 -14.965 -1.340 1.00 69.44 168 PHE A C 1
ATOM 1339 O O . PHE A 1 168 ? -15.119 -15.539 -0.398 1.00 69.44 168 PHE A O 1
ATOM 1346 N N . TYR A 1 169 ? -15.079 -13.856 -1.896 1.00 66.81 169 TYR A N 1
ATOM 1347 C CA . TYR A 1 169 ? -16.304 -13.197 -1.440 1.00 66.81 169 TYR A CA 1
ATOM 1348 C C . TYR A 1 169 ? -17.569 -13.936 -1.895 1.00 66.81 169 TYR A C 1
ATOM 1350 O O . TYR A 1 169 ? -18.481 -14.130 -1.098 1.00 66.81 169 TYR A O 1
ATOM 1358 N N . GLU A 1 170 ? -17.618 -14.396 -3.150 1.00 68.06 170 GLU A N 1
ATOM 1359 C CA . GLU A 1 170 ? -18.806 -15.054 -3.726 1.00 68.06 170 GLU A CA 1
ATOM 1360 C C . GLU A 1 170 ? -19.110 -16.420 -3.087 1.00 68.06 170 GLU A C 1
ATOM 1362 O O . GLU A 1 170 ? -20.269 -16.783 -2.909 1.00 68.06 170 GLU A O 1
ATOM 1367 N N . ASN A 1 171 ? -18.080 -17.166 -2.682 1.00 62.38 171 ASN A N 1
ATOM 1368 C CA . ASN A 1 171 ? -18.227 -18.543 -2.196 1.00 62.38 171 ASN A CA 1
ATOM 1369 C C . ASN A 1 171 ? -18.257 -18.676 -0.659 1.00 62.38 171 ASN A C 1
ATOM 1371 O O . ASN A 1 171 ? -18.051 -19.770 -0.138 1.00 62.38 171 ASN A O 1
ATOM 1375 N N . ARG A 1 172 ? -18.493 -17.583 0.086 1.00 58.59 172 ARG A N 1
ATOM 1376 C CA . ARG A 1 172 ? -18.510 -17.555 1.569 1.00 58.59 172 ARG A CA 1
ATOM 1377 C C . ARG A 1 172 ? -17.270 -18.178 2.236 1.00 58.59 172 ARG A C 1
ATOM 1379 O O . ARG A 1 172 ? -17.358 -18.686 3.355 1.00 58.59 172 ARG A O 1
ATOM 1386 N N . TYR A 1 173 ? -16.108 -18.150 1.585 1.00 62.22 173 TYR A N 1
ATOM 1387 C CA . TYR A 1 173 ? -14.882 -18.631 2.214 1.00 62.22 173 TYR A CA 1
ATOM 1388 C C . TYR A 1 173 ? -14.486 -17.657 3.328 1.00 62.22 173 TYR A C 1
ATOM 1390 O O . TYR A 1 173 ? -14.017 -16.553 3.057 1.00 62.22 173 TYR A O 1
ATOM 1398 N N . SER A 1 174 ? -14.656 -18.064 4.588 1.00 63.75 174 SER A N 1
ATOM 1399 C CA . SER A 1 174 ? -14.154 -17.316 5.747 1.00 63.75 174 SER A CA 1
ATOM 1400 C C . SER A 1 174 ? -12.641 -17.515 5.868 1.00 63.75 174 SER A C 1
ATOM 1402 O O . SER A 1 174 ? -12.143 -18.276 6.696 1.00 63.75 174 SER A O 1
ATOM 1404 N N . LEU A 1 175 ? -11.889 -16.891 4.961 1.00 76.25 175 LEU A N 1
ATOM 1405 C CA . LEU A 1 175 ? -10.435 -16.826 5.046 1.00 76.25 175 LEU A CA 1
ATOM 1406 C C . LEU A 1 175 ? -10.038 -15.545 5.768 1.00 76.25 175 LEU A C 1
ATOM 1408 O O . LEU A 1 175 ? -10.480 -14.451 5.420 1.00 76.25 175 LEU A O 1
ATOM 1412 N N . CYS A 1 176 ? -9.147 -15.668 6.749 1.00 78.94 176 CYS A N 1
ATOM 1413 C CA . CYS A 1 176 ? -8.547 -14.494 7.360 1.00 78.94 176 CYS A CA 1
ATOM 1414 C C . CYS A 1 176 ? -7.623 -13.777 6.358 1.00 78.94 176 CYS A C 1
ATOM 1416 O O . CYS A 1 176 ? -7.069 -14.384 5.435 1.00 78.94 176 CYS A O 1
ATOM 1418 N N . ILE A 1 177 ? -7.407 -12.477 6.574 1.00 81.88 177 ILE A N 1
ATOM 1419 C CA . ILE A 1 177 ? -6.575 -11.623 5.708 1.00 81.88 177 ILE A CA 1
ATOM 1420 C C . ILE A 1 177 ? -5.168 -12.213 5.521 1.00 81.88 177 ILE A C 1
ATOM 1422 O O . ILE A 1 177 ? -4.621 -12.187 4.421 1.00 81.88 177 ILE A O 1
ATOM 1426 N N . ALA A 1 178 ? -4.596 -12.812 6.571 1.00 83.31 178 ALA A N 1
ATOM 1427 C CA . ALA A 1 178 ? -3.282 -13.448 6.502 1.00 83.31 178 ALA A CA 1
ATOM 1428 C C . ALA A 1 178 ? -3.244 -14.625 5.511 1.00 83.31 178 ALA A C 1
ATOM 1430 O O . ALA A 1 178 ? -2.272 -14.763 4.769 1.00 83.31 178 ALA A O 1
ATOM 1431 N N . SER A 1 179 ? -4.301 -15.440 5.460 1.00 83.81 179 SER A N 1
ATOM 1432 C CA . SER A 1 179 ? -4.415 -16.547 4.504 1.00 83.81 179 SER A CA 1
ATOM 1433 C C . SER A 1 179 ? -4.566 -16.039 3.073 1.00 83.81 179 SER A C 1
ATOM 1435 O O . SER A 1 179 ? -3.923 -16.566 2.168 1.00 83.81 179 SER A O 1
ATOM 1437 N N . ILE A 1 180 ? -5.350 -14.975 2.867 1.00 84.50 180 ILE A N 1
ATOM 1438 C CA . ILE A 1 180 ? -5.504 -14.338 1.551 1.00 84.50 180 ILE A CA 1
ATOM 1439 C C . ILE A 1 180 ? -4.159 -13.783 1.065 1.00 84.50 180 ILE A C 1
ATOM 1441 O O . ILE A 1 180 ? -3.761 -14.040 -0.072 1.00 84.50 180 ILE A O 1
ATOM 1445 N N . ASN A 1 181 ? -3.428 -13.074 1.930 1.00 86.38 181 ASN A N 1
ATOM 1446 C CA . ASN A 1 181 ? -2.109 -12.532 1.606 1.00 86.38 181 ASN A CA 1
ATOM 1447 C C . ASN A 1 181 ? -1.102 -13.643 1.285 1.00 86.38 181 ASN A C 1
ATOM 1449 O O . ASN A 1 181 ? -0.390 -13.540 0.288 1.00 86.38 181 ASN A O 1
ATOM 1453 N N . GLY A 1 182 ? -1.089 -14.725 2.071 1.00 87.06 182 GLY A N 1
ATOM 1454 C CA . GLY A 1 182 ? -0.238 -15.889 1.818 1.00 87.06 182 GLY A CA 1
ATOM 1455 C C . GLY A 1 182 ? -0.519 -16.529 0.458 1.00 87.06 182 GLY A C 1
ATOM 1456 O O . GLY A 1 182 ? 0.394 -16.673 -0.353 1.00 87.06 182 GLY A O 1
ATOM 1457 N N . LEU A 1 183 ? -1.790 -16.824 0.162 1.00 85.69 183 LEU A N 1
ATOM 1458 C CA . LEU A 1 183 ? -2.205 -17.388 -1.128 1.00 85.69 183 LEU A CA 1
ATOM 1459 C C . LEU A 1 183 ? -1.826 -16.481 -2.301 1.00 85.69 183 LEU A C 1
ATOM 1461 O O . LEU A 1 183 ? -1.310 -16.961 -3.312 1.00 85.69 183 LEU A O 1
ATOM 1465 N N . ARG A 1 184 ? -2.047 -15.167 -2.169 1.00 84.19 184 ARG A N 1
ATOM 1466 C CA . ARG A 1 184 ? -1.659 -14.202 -3.201 1.00 84.19 184 ARG A CA 1
ATOM 1467 C C . ARG A 1 184 ? -0.158 -14.186 -3.428 1.00 84.19 184 ARG A C 1
ATOM 1469 O O . ARG A 1 184 ? 0.269 -14.221 -4.576 1.00 84.19 184 ARG A O 1
ATOM 1476 N N . GLN A 1 185 ? 0.635 -14.144 -2.364 1.00 87.75 185 GLN A N 1
ATOM 1477 C CA . GLN A 1 185 ? 2.086 -14.084 -2.484 1.00 87.75 185 GLN A CA 1
ATOM 1478 C C . GLN A 1 185 ? 2.635 -15.345 -3.161 1.00 87.75 185 GLN A C 1
ATOM 1480 O O . GLN A 1 185 ? 3.451 -15.235 -4.076 1.00 87.75 185 GLN A O 1
ATOM 1485 N N . THR A 1 186 ? 2.109 -16.523 -2.810 1.00 87.31 186 THR A N 1
ATOM 1486 C CA . THR A 1 186 ? 2.441 -17.788 -3.478 1.00 87.31 186 THR A CA 1
ATOM 1487 C C . THR A 1 186 ? 2.025 -17.789 -4.948 1.00 87.31 186 THR A C 1
ATOM 1489 O O . THR A 1 186 ? 2.841 -18.110 -5.808 1.00 87.31 186 THR A O 1
ATOM 1492 N N . LYS A 1 187 ? 0.789 -17.384 -5.271 1.00 86.31 187 LYS A N 1
ATOM 1493 C CA . LYS A 1 187 ? 0.293 -17.345 -6.657 1.00 86.31 187 LYS A CA 1
ATOM 1494 C C . LYS A 1 187 ? 1.103 -16.379 -7.525 1.00 86.31 187 LYS A C 1
ATOM 1496 O O . LYS A 1 187 ? 1.481 -16.726 -8.640 1.00 86.31 187 LYS A O 1
ATOM 1501 N N . THR A 1 188 ? 1.404 -15.187 -7.015 1.00 86.69 188 THR A N 1
ATOM 1502 C CA . THR A 1 188 ? 2.240 -14.196 -7.708 1.00 86.69 188 THR A CA 1
ATOM 1503 C C . THR A 1 188 ? 3.661 -14.708 -7.916 1.00 86.69 188 THR A C 1
ATOM 1505 O O . THR A 1 188 ? 4.241 -14.484 -8.974 1.00 86.69 188 THR A O 1
ATOM 1508 N N . TYR A 1 189 ? 4.224 -15.418 -6.937 1.00 87.94 189 TYR A N 1
ATOM 1509 C CA . TYR A 1 189 ? 5.546 -16.018 -7.077 1.00 87.94 189 TYR A CA 1
ATOM 1510 C C . TYR A 1 189 ? 5.561 -17.133 -8.134 1.00 87.94 189 TYR A C 1
ATOM 1512 O O . TYR A 1 189 ? 6.438 -17.134 -8.993 1.00 87.94 189 TYR A O 1
ATOM 1520 N N . LEU A 1 190 ? 4.549 -18.009 -8.148 1.00 89.38 190 LEU A N 1
ATOM 1521 C CA . LEU A 1 190 ? 4.392 -19.068 -9.155 1.0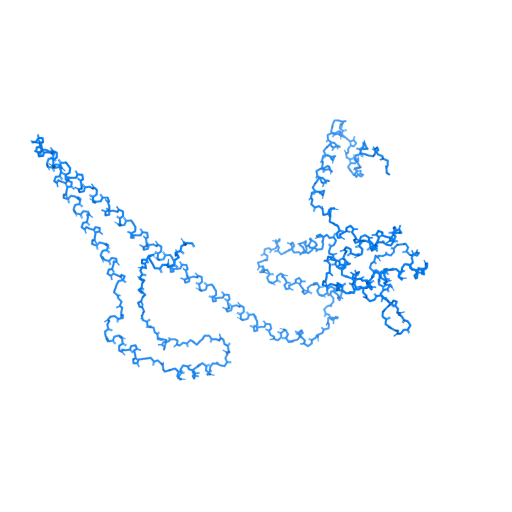0 89.38 190 LEU A CA 1
ATOM 1522 C C . LEU A 1 190 ? 4.257 -18.525 -10.582 1.00 89.38 190 LEU A C 1
ATOM 1524 O O . LEU A 1 190 ? 4.761 -19.139 -11.517 1.00 89.38 190 LEU A O 1
ATOM 1528 N N . ARG A 1 191 ? 3.640 -17.350 -10.768 1.00 87.88 191 ARG A N 1
ATOM 1529 C CA . ARG A 1 191 ? 3.547 -16.703 -12.091 1.00 87.88 191 ARG A CA 1
ATOM 1530 C C . ARG A 1 191 ? 4.902 -16.395 -12.722 1.00 87.88 191 ARG A C 1
ATOM 1532 O O . ARG A 1 191 ? 4.972 -16.313 -13.940 1.00 87.88 191 ARG A O 1
ATOM 1539 N N . ARG A 1 192 ? 5.969 -16.247 -11.928 1.00 87.38 192 ARG A N 1
ATOM 1540 C CA . ARG A 1 192 ? 7.337 -16.071 -12.453 1.00 87.38 192 ARG A CA 1
ATOM 1541 C C . ARG A 1 192 ? 7.864 -17.319 -13.166 1.00 87.38 192 ARG A C 1
ATOM 1543 O O . ARG A 1 192 ? 8.847 -17.224 -13.886 1.00 87.38 192 ARG A O 1
ATOM 1550 N N . TYR A 1 193 ? 7.211 -18.457 -12.951 1.00 90.38 193 TYR A N 1
ATOM 1551 C CA . TYR A 1 193 ? 7.555 -19.765 -13.495 1.00 90.38 193 TYR A CA 1
ATOM 1552 C C . TYR A 1 193 ? 6.400 -20.338 -14.332 1.00 90.38 193 TYR A C 1
ATOM 1554 O O . TYR A 1 193 ? 6.160 -21.542 -14.325 1.00 90.38 193 TYR A O 1
ATOM 1562 N N . ASP A 1 194 ? 5.628 -19.474 -14.999 1.00 88.00 194 ASP A N 1
ATOM 1563 C CA . ASP A 1 194 ? 4.460 -19.838 -15.822 1.00 88.00 194 ASP A CA 1
ATOM 1564 C C . ASP A 1 194 ? 3.335 -20.566 -15.062 1.00 88.00 194 ASP A C 1
ATOM 1566 O O . ASP A 1 194 ? 2.462 -21.187 -15.661 1.00 88.00 194 ASP A O 1
ATOM 1570 N N . GLY A 1 195 ? 3.335 -20.495 -13.727 1.00 84.44 195 GLY A N 1
ATOM 1571 C CA . GLY A 1 195 ? 2.407 -21.251 -12.885 1.00 84.44 195 GLY A CA 1
ATOM 1572 C C . GLY A 1 195 ? 2.809 -22.710 -12.656 1.00 84.44 195 GLY A C 1
ATOM 1573 O O . GLY A 1 195 ? 2.069 -23.429 -11.987 1.00 84.44 195 GLY A O 1
ATOM 1574 N N . ASP A 1 196 ? 3.969 -23.138 -13.155 1.00 87.44 196 ASP A N 1
ATOM 1575 C CA . ASP A 1 196 ? 4.494 -24.481 -12.947 1.00 87.44 196 ASP A CA 1
ATOM 1576 C C . ASP A 1 196 ? 5.286 -24.557 -11.633 1.00 87.44 196 ASP A C 1
ATOM 1578 O O . ASP A 1 196 ? 6.328 -23.921 -11.455 1.00 87.44 196 ASP A O 1
ATOM 1582 N N . GLY A 1 197 ? 4.779 -25.356 -10.694 1.00 84.69 197 GLY A N 1
ATOM 1583 C CA . GLY A 1 197 ? 5.409 -25.564 -9.393 1.00 84.69 197 GLY A CA 1
ATOM 1584 C C . GLY A 1 197 ? 6.727 -26.338 -9.462 1.00 84.69 197 GLY A C 1
ATOM 1585 O O . GLY A 1 197 ? 7.542 -26.201 -8.555 1.00 84.69 197 GLY A O 1
ATOM 1586 N N . ILE A 1 198 ? 6.965 -27.115 -10.522 1.00 88.12 198 ILE A N 1
ATOM 1587 C CA . ILE A 1 198 ? 8.174 -27.944 -10.664 1.00 88.12 198 ILE A CA 1
ATOM 1588 C C . ILE A 1 198 ? 9.392 -27.073 -10.982 1.00 88.12 198 ILE A C 1
ATOM 1590 O O . ILE A 1 198 ? 10.499 -27.342 -10.522 1.00 88.12 198 ILE A O 1
ATOM 1594 N N . LYS A 1 199 ? 9.178 -25.984 -11.725 1.00 90.25 199 LYS A N 1
ATOM 1595 C CA . LYS A 1 199 ? 10.219 -25.013 -12.081 1.00 90.25 199 LYS A CA 1
ATOM 1596 C C . LYS A 1 199 ? 10.659 -24.140 -10.901 1.00 90.25 199 LYS A C 1
ATOM 1598 O O . LYS A 1 199 ? 11.632 -23.398 -11.026 1.00 90.25 199 LYS A O 1
ATOM 1603 N N . VAL A 1 200 ? 9.952 -24.193 -9.770 1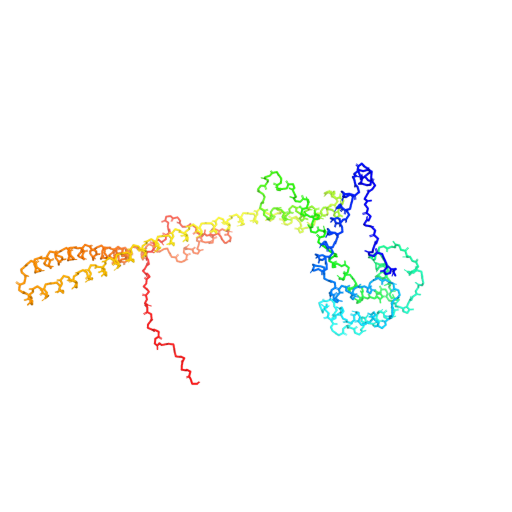.00 88.00 200 VAL A N 1
ATOM 1604 C CA . VAL A 1 200 ? 10.273 -23.382 -8.595 1.00 88.00 200 VAL A CA 1
ATOM 1605 C C . VAL A 1 200 ? 11.516 -23.942 -7.894 1.00 88.00 200 VAL A C 1
ATOM 1607 O O . VAL A 1 200 ? 11.479 -25.068 -7.392 1.00 88.00 200 VAL A O 1
ATOM 1610 N N . PRO A 1 201 ? 12.609 -23.166 -7.779 1.00 88.56 201 PRO A N 1
ATOM 1611 C CA . PRO A 1 201 ? 13.806 -23.621 -7.094 1.00 88.56 201 PRO A CA 1
ATOM 1612 C C . PRO A 1 201 ? 13.541 -23.781 -5.592 1.00 88.56 201 PRO A C 1
ATOM 1614 O O . PRO A 1 201 ? 13.093 -22.856 -4.908 1.00 88.56 201 PRO A O 1
ATOM 1617 N N . LEU A 1 202 ? 13.870 -24.959 -5.060 1.00 88.25 202 LEU A N 1
ATOM 1618 C CA . LEU A 1 202 ? 13.795 -25.249 -3.630 1.00 88.25 202 LEU A CA 1
ATOM 1619 C C . LEU A 1 202 ? 15.018 -24.669 -2.912 1.00 88.25 202 LEU A C 1
ATOM 1621 O O . LEU A 1 202 ? 16.013 -25.356 -2.686 1.00 88.25 202 LEU A O 1
ATOM 1625 N N . SER A 1 203 ? 14.947 -23.386 -2.552 1.00 89.75 203 SER A N 1
ATOM 1626 C CA . SER A 1 203 ? 16.007 -22.744 -1.774 1.00 89.75 203 SER A CA 1
ATOM 1627 C C . SER A 1 203 ? 16.090 -23.311 -0.351 1.00 89.75 203 SER A C 1
ATOM 1629 O O . SER A 1 203 ? 15.102 -23.762 0.240 1.00 89.75 203 SER A O 1
ATOM 1631 N N . THR A 1 204 ? 17.282 -23.252 0.243 1.00 91.69 204 THR A N 1
ATOM 1632 C CA . THR A 1 204 ? 17.514 -23.636 1.645 1.00 91.69 204 THR A CA 1
ATOM 1633 C C . THR A 1 204 ? 16.636 -22.831 2.606 1.00 91.69 204 THR A C 1
ATOM 1635 O O . THR A 1 204 ? 16.098 -23.382 3.567 1.00 91.69 204 THR A O 1
ATOM 1638 N N . GLU A 1 205 ? 16.419 -21.552 2.309 1.00 90.88 205 GLU A N 1
ATOM 1639 C CA . GLU A 1 205 ? 15.525 -20.654 3.044 1.00 90.88 205 GLU A CA 1
ATOM 1640 C C . GLU A 1 205 ? 14.063 -21.110 2.980 1.00 90.88 205 GLU A C 1
ATOM 1642 O O . GLU A 1 205 ? 13.372 -21.113 4.001 1.00 90.88 205 GLU A O 1
ATOM 1647 N N . LEU A 1 206 ? 13.591 -21.548 1.805 1.00 87.31 206 LEU A N 1
ATOM 1648 C CA . LEU A 1 206 ? 12.232 -22.062 1.634 1.00 87.31 206 LEU A CA 1
ATOM 1649 C C . LEU A 1 206 ? 12.032 -23.334 2.464 1.00 87.31 206 LEU A C 1
ATOM 1651 O O . LEU A 1 206 ? 11.054 -23.439 3.207 1.00 87.31 206 LEU A O 1
ATOM 1655 N N . LEU A 1 207 ? 12.996 -24.256 2.418 1.00 90.31 207 LEU A N 1
ATOM 1656 C CA . LEU A 1 207 ? 12.978 -25.485 3.216 1.00 90.31 207 LEU A CA 1
ATOM 1657 C C . LEU A 1 207 ? 12.989 -25.190 4.724 1.00 90.31 207 LEU A C 1
ATOM 1659 O O . LEU A 1 207 ? 12.226 -25.792 5.483 1.00 90.31 207 LEU A O 1
ATOM 1663 N N . GLN A 1 208 ? 13.807 -24.235 5.177 1.00 92.06 208 GLN A N 1
ATOM 1664 C CA . GLN A 1 208 ? 13.814 -23.790 6.575 1.00 92.06 208 GLN A CA 1
ATOM 1665 C C . GLN A 1 208 ? 12.491 -23.125 6.979 1.00 92.06 208 GLN A C 1
ATOM 1667 O O . GLN A 1 208 ? 11.989 -23.371 8.079 1.00 92.06 208 GLN A O 1
ATOM 1672 N N . SER A 1 209 ? 11.899 -22.316 6.097 1.00 88.38 209 SER A N 1
ATOM 1673 C CA . SER A 1 209 ? 10.604 -21.669 6.322 1.00 88.38 209 SER A CA 1
ATOM 1674 C C . SER A 1 209 ? 9.488 -22.702 6.494 1.00 88.38 209 SER A C 1
ATOM 1676 O O . SER A 1 209 ? 8.717 -22.617 7.453 1.00 88.38 209 SER A O 1
ATOM 1678 N N . VAL A 1 210 ? 9.456 -23.739 5.645 1.00 88.75 210 VAL A N 1
ATOM 1679 C CA . VAL A 1 210 ? 8.499 -24.852 5.762 1.00 88.75 210 VAL A CA 1
ATOM 1680 C C . VAL A 1 210 ? 8.691 -25.601 7.079 1.00 88.75 210 VAL A C 1
ATOM 1682 O O . VAL A 1 210 ? 7.716 -25.808 7.800 1.00 88.75 210 VAL A O 1
ATOM 1685 N N . ARG A 1 211 ? 9.932 -25.928 7.464 1.00 91.62 211 ARG A N 1
ATOM 1686 C CA . ARG A 1 211 ? 10.220 -26.588 8.754 1.00 91.62 211 ARG A CA 1
ATOM 1687 C C . ARG A 1 211 ? 9.725 -25.775 9.955 1.00 91.62 211 ARG A C 1
ATOM 1689 O O . ARG A 1 211 ? 9.220 -26.347 10.916 1.00 91.62 211 ARG A O 1
ATOM 1696 N N . ARG A 1 212 ? 9.830 -24.443 9.898 1.00 92.00 212 ARG A N 1
ATOM 1697 C CA . ARG A 1 212 ? 9.382 -23.529 10.967 1.00 92.00 212 ARG A CA 1
ATOM 1698 C C . ARG A 1 212 ? 7.895 -23.169 10.900 1.00 92.00 212 ARG A C 1
ATOM 1700 O O . ARG A 1 212 ? 7.385 -22.560 11.838 1.00 92.00 212 ARG A O 1
ATOM 1707 N N . SER A 1 213 ? 7.189 -23.527 9.828 1.00 87.25 213 SER A N 1
ATOM 1708 C CA . SER A 1 213 ? 5.793 -23.123 9.604 1.00 87.25 213 SER A CA 1
ATOM 1709 C C . SER A 1 213 ? 4.857 -23.584 10.724 1.00 87.25 213 SER A C 1
ATOM 1711 O O . SER A 1 213 ? 4.067 -22.786 11.227 1.00 87.25 213 SER A O 1
ATOM 1713 N N . ARG A 1 214 ? 5.007 -24.834 11.185 1.00 87.88 214 ARG A N 1
ATOM 1714 C CA . ARG A 1 214 ? 4.207 -25.393 12.282 1.00 87.88 214 ARG A CA 1
ATOM 1715 C C . ARG A 1 214 ? 4.449 -24.659 13.597 1.00 87.88 214 ARG A C 1
ATOM 1717 O O . ARG A 1 214 ? 3.483 -24.311 14.260 1.00 87.88 214 ARG A O 1
ATOM 1724 N N . ALA A 1 215 ? 5.709 -24.372 13.929 1.00 90.69 215 ALA A N 1
ATOM 1725 C CA . ALA A 1 215 ? 6.066 -23.625 15.137 1.00 90.69 215 ALA A CA 1
ATOM 1726 C C . ALA A 1 215 ? 5.472 -22.203 15.124 1.00 90.69 215 ALA A C 1
ATOM 1728 O O . ALA A 1 215 ? 4.846 -21.779 16.093 1.00 90.69 215 ALA A O 1
ATOM 1729 N N . ARG A 1 216 ? 5.578 -21.499 13.988 1.00 87.00 216 ARG A N 1
ATOM 1730 C CA . ARG A 1 216 ? 4.974 -20.168 13.796 1.00 87.00 216 ARG A CA 1
ATOM 1731 C C . ARG A 1 216 ? 3.449 -20.196 13.887 1.00 87.00 216 ARG A C 1
ATOM 1733 O O . ARG A 1 216 ? 2.847 -19.266 14.414 1.00 87.00 216 ARG A O 1
ATOM 1740 N N . TYR A 1 217 ? 2.816 -21.242 13.355 1.00 83.81 217 TYR A N 1
ATOM 1741 C CA . TYR A 1 217 ? 1.370 -21.423 13.467 1.00 83.81 217 TYR A CA 1
ATOM 1742 C C . TYR A 1 217 ? 0.952 -21.608 14.927 1.00 83.81 217 TYR A C 1
ATOM 1744 O O . TYR A 1 217 ? 0.068 -20.892 15.388 1.00 83.81 217 TYR A O 1
ATOM 1752 N N . THR A 1 218 ? 1.627 -22.499 15.661 1.00 87.19 218 THR A N 1
ATOM 1753 C CA . THR A 1 218 ? 1.320 -22.759 17.075 1.00 87.19 218 THR A CA 1
ATOM 1754 C C . THR A 1 218 ? 1.520 -21.526 17.950 1.00 87.19 218 THR A C 1
ATOM 1756 O O . THR A 1 218 ? 0.680 -21.241 18.801 1.00 87.19 218 THR A O 1
ATOM 1759 N N . GLU A 1 219 ? 2.587 -20.761 17.706 1.00 89.38 219 GLU A N 1
ATOM 1760 C CA . GLU A 1 219 ? 2.851 -19.495 18.394 1.00 89.38 219 GLU A CA 1
ATOM 1761 C C . GLU A 1 219 ? 1.728 -18.487 18.128 1.00 89.38 219 GLU A C 1
ATOM 1763 O O . GLU A 1 219 ? 1.135 -17.957 19.063 1.00 89.38 219 GLU A O 1
ATOM 1768 N N . ARG A 1 220 ? 1.342 -18.303 16.858 1.00 84.00 220 ARG A N 1
ATOM 1769 C CA . ARG A 1 220 ? 0.244 -17.404 16.484 1.00 84.00 220 ARG A CA 1
ATOM 1770 C C . ARG A 1 220 ? -1.077 -17.794 17.144 1.00 84.00 220 ARG A C 1
ATOM 1772 O O . ARG A 1 220 ? -1.785 -16.913 17.626 1.00 84.00 220 ARG A O 1
ATOM 1779 N N . THR A 1 221 ? -1.431 -19.081 17.154 1.00 84.50 221 THR A N 1
ATOM 1780 C CA . THR A 1 221 ? -2.673 -19.546 17.793 1.00 84.50 221 THR A CA 1
ATOM 1781 C C . THR A 1 221 ? -2.645 -19.338 19.303 1.00 84.50 221 THR A C 1
ATOM 1783 O O . THR A 1 221 ? -3.645 -18.896 19.860 1.00 84.50 221 THR A O 1
ATOM 1786 N N . ALA A 1 222 ? -1.500 -19.576 19.951 1.00 87.69 222 ALA A N 1
ATOM 1787 C CA . ALA A 1 222 ? -1.339 -19.351 21.385 1.00 87.69 222 ALA A CA 1
ATOM 1788 C C . ALA A 1 222 ? -1.446 -17.858 21.738 1.00 87.69 222 ALA A C 1
ATOM 1790 O O . ALA A 1 222 ? -2.187 -17.492 22.648 1.00 87.69 222 ALA A O 1
ATOM 1791 N N . SER A 1 223 ? -0.789 -16.975 20.976 1.00 85.56 223 SER A N 1
ATOM 1792 C CA . SER A 1 223 ? -0.902 -15.523 21.168 1.00 85.56 223 SER A CA 1
ATOM 1793 C C . SER A 1 223 ? -2.327 -15.014 20.936 1.00 85.56 223 SER A C 1
ATOM 1795 O O . SER A 1 223 ? -2.798 -14.152 21.678 1.00 85.56 223 SER A O 1
ATOM 1797 N N . ALA A 1 224 ? -3.035 -15.554 19.937 1.00 83.56 224 ALA A N 1
ATOM 1798 C CA . ALA A 1 224 ? -4.430 -15.203 19.677 1.00 83.56 224 ALA A CA 1
ATOM 1799 C C . ALA A 1 224 ? -5.334 -15.602 20.855 1.00 83.56 224 ALA A C 1
ATOM 1801 O O . ALA A 1 224 ? -6.061 -14.751 21.369 1.00 83.56 224 ALA A O 1
ATOM 1802 N N . GLN A 1 225 ? -5.213 -16.839 21.346 1.00 83.62 225 GLN A N 1
ATOM 1803 C CA . GLN A 1 225 ? -5.948 -17.320 22.521 1.00 83.62 225 GLN A CA 1
ATOM 1804 C C . GLN A 1 225 ? -5.644 -16.480 23.765 1.00 83.62 225 GLN A C 1
ATOM 1806 O O . GLN A 1 225 ? -6.562 -16.051 24.455 1.00 83.62 225 GLN A O 1
ATOM 1811 N N . GLN A 1 226 ? -4.373 -16.161 24.019 1.00 82.75 226 GLN A N 1
ATOM 1812 C CA . GLN A 1 226 ? -3.988 -15.320 25.152 1.00 82.75 226 GLN A CA 1
ATOM 1813 C C . GLN A 1 226 ? -4.590 -13.910 25.056 1.00 82.75 226 GLN A C 1
ATOM 1815 O O . GLN A 1 226 ? -5.020 -13.348 26.065 1.00 82.75 226 GLN A O 1
ATOM 1820 N N . SER A 1 227 ? -4.645 -13.337 23.850 1.00 80.69 227 SER A N 1
ATOM 1821 C CA . SER A 1 227 ? -5.255 -12.024 23.625 1.00 80.69 227 SER A CA 1
ATOM 1822 C C . SER A 1 227 ? -6.773 -12.037 23.833 1.00 80.69 227 SER A C 1
ATOM 1824 O O . SER A 1 227 ? -7.306 -11.098 24.421 1.00 80.69 227 SER A O 1
ATOM 1826 N N . GLU A 1 228 ? -7.466 -13.101 23.417 1.00 77.88 228 GLU A N 1
ATOM 1827 C CA . GLU A 1 228 ? -8.903 -13.265 23.657 1.00 77.88 228 GLU A CA 1
ATOM 1828 C C . GLU A 1 228 ? -9.208 -13.473 25.137 1.00 77.88 228 GLU A C 1
ATOM 1830 O O . GLU A 1 228 ? -10.109 -12.823 25.662 1.00 77.88 228 GLU A O 1
ATOM 1835 N N . SER A 1 229 ? -8.432 -14.307 25.832 1.00 77.75 229 SER A N 1
ATOM 1836 C CA . SER A 1 229 ? -8.584 -14.508 27.274 1.00 77.75 229 SER A CA 1
ATOM 1837 C C . SER A 1 229 ? -8.397 -13.198 28.038 1.00 77.75 229 SER A C 1
ATOM 1839 O O . SER A 1 229 ? -9.229 -12.858 28.873 1.00 77.75 229 SER A O 1
ATOM 1841 N N . ARG A 1 230 ? -7.366 -12.406 27.702 1.00 77.50 230 ARG A N 1
ATOM 1842 C CA . ARG A 1 230 ? -7.145 -11.079 28.308 1.00 77.50 230 ARG A CA 1
ATOM 1843 C C . ARG A 1 230 ? -8.295 -10.108 28.052 1.00 77.50 230 ARG A C 1
ATOM 1845 O O . ARG A 1 230 ? -8.658 -9.374 28.962 1.00 77.50 230 ARG A O 1
ATOM 1852 N N . LYS A 1 231 ? -8.874 -10.107 26.846 1.00 77.19 231 LYS A N 1
ATOM 1853 C CA . LYS A 1 231 ? -10.052 -9.279 26.538 1.00 77.19 231 LYS A CA 1
ATOM 1854 C C . LYS A 1 231 ? -11.266 -9.701 27.362 1.00 77.19 231 LYS A C 1
ATOM 1856 O O . LYS A 1 231 ? -11.891 -8.849 27.969 1.00 77.19 231 LYS A O 1
ATOM 1861 N N . ARG A 1 232 ? -11.542 -11.006 27.463 1.00 74.06 232 ARG A N 1
ATOM 1862 C CA . ARG A 1 232 ? -12.653 -11.529 28.279 1.00 74.06 232 ARG A CA 1
ATOM 1863 C C . ARG A 1 232 ? -12.502 -11.188 29.761 1.00 74.06 232 ARG A C 1
ATOM 1865 O O . ARG A 1 232 ? -13.484 -10.815 30.388 1.00 74.06 232 ARG A O 1
ATOM 1872 N N . LEU A 1 233 ? -11.285 -11.294 30.297 1.00 67.06 233 LEU A N 1
ATOM 1873 C CA . LEU A 1 233 ? -10.967 -10.886 31.668 1.00 67.06 233 LEU A CA 1
ATOM 1874 C C . LEU A 1 233 ? -11.177 -9.376 31.860 1.00 67.06 233 LEU A C 1
ATOM 1876 O O . LEU A 1 233 ? -11.831 -8.981 32.815 1.00 67.06 233 LEU A O 1
ATOM 1880 N N . GLY A 1 234 ? -10.703 -8.541 30.929 1.00 63.00 234 GLY A N 1
ATOM 1881 C CA . GLY A 1 234 ? -10.897 -7.088 30.992 1.00 63.00 234 GLY A CA 1
ATOM 1882 C C . GLY A 1 234 ? -12.361 -6.646 30.877 1.00 63.00 234 GLY A C 1
ATOM 1883 O O . GLY A 1 234 ? -12.782 -5.745 31.599 1.00 63.00 234 GLY A O 1
ATOM 1884 N N . ASP A 1 235 ? -13.153 -7.290 30.019 1.00 61.41 235 ASP A N 1
ATOM 1885 C CA . ASP A 1 235 ? -14.578 -6.979 29.842 1.00 61.41 235 ASP A CA 1
ATOM 1886 C C . ASP A 1 235 ? -15.416 -7.402 31.067 1.00 61.41 235 ASP A C 1
ATOM 1888 O O . ASP A 1 235 ? -16.372 -6.717 31.429 1.00 61.41 235 ASP A O 1
ATOM 1892 N N . GLN A 1 236 ? -15.051 -8.499 31.743 1.00 60.88 236 GLN A N 1
ATOM 1893 C CA . GLN A 1 236 ? -15.706 -8.920 32.991 1.00 60.88 236 GLN A CA 1
ATOM 1894 C C . GLN A 1 236 ? -15.375 -7.989 34.163 1.00 60.88 236 GLN A C 1
ATOM 1896 O O . GLN A 1 236 ? -16.276 -7.608 34.909 1.00 60.88 236 GLN A O 1
ATOM 1901 N N . ASP A 1 237 ? -14.111 -7.585 34.294 1.00 59.12 237 ASP A N 1
ATOM 1902 C CA . ASP A 1 237 ? -13.642 -6.728 35.390 1.00 59.12 237 ASP A CA 1
ATOM 1903 C C . ASP A 1 237 ? -14.182 -5.290 35.254 1.00 59.12 237 ASP A C 1
ATOM 1905 O O . ASP A 1 237 ? -14.633 -4.672 36.217 1.00 59.12 237 ASP A O 1
ATOM 1909 N N . THR A 1 238 ? -14.245 -4.771 34.021 1.00 58.72 238 THR A N 1
ATOM 1910 C CA . THR A 1 238 ? -14.860 -3.460 33.745 1.00 58.72 238 THR A CA 1
ATOM 1911 C C . THR A 1 238 ? -16.381 -3.473 33.886 1.00 58.72 238 THR A C 1
ATOM 1913 O O . THR A 1 238 ? -16.943 -2.482 34.344 1.00 58.72 238 THR A O 1
ATOM 1916 N N . GLY A 1 239 ? -17.060 -4.571 33.537 1.00 60.00 239 GLY A N 1
ATOM 1917 C CA . GLY A 1 239 ? -18.504 -4.713 33.746 1.00 60.00 239 GLY A CA 1
ATOM 1918 C C . GLY A 1 239 ? -18.890 -4.657 35.226 1.00 60.00 239 GLY A C 1
ATOM 1919 O O . GLY A 1 239 ? -19.763 -3.875 35.602 1.00 60.00 239 GLY A O 1
ATOM 1920 N N . ALA A 1 240 ? -18.184 -5.414 36.071 1.00 61.38 240 ALA A N 1
ATOM 1921 C CA . ALA A 1 240 ? -18.426 -5.443 37.513 1.00 61.38 240 ALA A CA 1
ATOM 1922 C C . ALA A 1 240 ? -18.161 -4.080 38.188 1.00 61.38 240 ALA A C 1
ATOM 1924 O O . ALA A 1 240 ? -19.001 -3.599 38.950 1.00 61.38 240 ALA A O 1
ATOM 1925 N N . ASP A 1 241 ? -17.052 -3.409 37.849 1.00 64.50 241 ASP A N 1
ATOM 1926 C CA . ASP A 1 241 ? -16.710 -2.077 38.381 1.00 64.50 241 ASP A CA 1
ATOM 1927 C C . ASP A 1 241 ? -17.706 -0.987 37.925 1.00 64.50 241 ASP A C 1
ATOM 1929 O O . ASP A 1 241 ? -18.039 -0.065 38.677 1.00 64.50 241 ASP A O 1
ATOM 1933 N N . VAL A 1 242 ? -18.241 -1.088 36.703 1.00 68.50 242 VAL A N 1
ATOM 1934 C CA . VAL A 1 242 ? -19.264 -0.156 36.201 1.00 68.50 242 VAL A CA 1
ATOM 1935 C C . VAL A 1 242 ? -20.601 -0.349 36.918 1.00 68.50 242 VAL A C 1
ATOM 1937 O O . VAL A 1 242 ? -21.249 0.647 37.259 1.00 68.50 242 VAL A O 1
ATOM 1940 N N . ASP A 1 243 ? -21.012 -1.589 37.172 1.00 72.06 243 ASP A N 1
ATOM 1941 C CA . ASP A 1 243 ? -22.274 -1.883 37.853 1.00 72.06 243 ASP A CA 1
ATOM 1942 C C . ASP A 1 243 ? -22.235 -1.483 39.337 1.00 72.06 243 ASP A C 1
ATOM 1944 O O . ASP A 1 243 ? -23.186 -0.868 39.833 1.00 72.06 243 ASP A O 1
ATOM 1948 N N . GLU A 1 244 ? -21.110 -1.698 40.026 1.00 72.00 244 GLU A N 1
ATOM 1949 C CA . GLU A 1 244 ? -20.916 -1.251 41.411 1.00 72.00 244 GLU A CA 1
ATOM 1950 C C . GLU A 1 244 ? -20.898 0.287 41.524 1.00 72.00 244 GLU A C 1
ATOM 1952 O O . GLU A 1 244 ? -21.576 0.867 42.381 1.00 72.00 244 GLU A O 1
ATOM 1957 N N . LYS A 1 245 ? -20.216 0.985 40.601 1.00 75.81 245 LYS A N 1
ATOM 1958 C CA . LYS A 1 245 ? -20.224 2.461 40.537 1.00 75.81 245 LYS A CA 1
ATOM 1959 C C . LYS A 1 245 ? -21.612 3.032 40.266 1.00 75.81 245 LYS A C 1
ATOM 1961 O O . LYS A 1 245 ? -21.983 4.047 40.861 1.00 75.81 245 LYS A O 1
ATOM 1966 N N . ARG A 1 246 ? -22.391 2.404 39.379 1.00 81.75 246 ARG A N 1
ATOM 1967 C CA . ARG A 1 246 ? -23.781 2.803 39.101 1.00 81.75 246 ARG A CA 1
ATOM 1968 C C . ARG A 1 246 ? -24.665 2.627 40.329 1.00 81.75 246 ARG A C 1
ATOM 1970 O O . ARG A 1 246 ? -25.431 3.534 40.655 1.00 81.75 246 ARG A O 1
ATOM 1977 N N . LEU A 1 247 ? -24.535 1.498 41.024 1.00 83.12 247 LEU A N 1
ATOM 1978 C CA . LEU A 1 247 ? -25.294 1.226 42.241 1.00 83.12 247 LEU A CA 1
ATOM 1979 C C . LEU A 1 247 ? -24.973 2.246 43.341 1.00 83.12 247 LEU A C 1
ATOM 1981 O O . LEU A 1 247 ? -25.889 2.809 43.941 1.00 83.12 247 LEU A O 1
ATOM 1985 N N . ARG A 1 248 ? -23.687 2.552 43.548 1.00 83.00 248 ARG A N 1
ATOM 1986 C CA . ARG A 1 248 ? -23.242 3.562 44.515 1.00 83.00 248 ARG A CA 1
ATOM 1987 C C . ARG A 1 248 ? -23.785 4.955 44.194 1.00 83.00 248 ARG A C 1
ATOM 1989 O O . ARG A 1 248 ? -24.333 5.603 45.081 1.00 83.00 248 ARG A O 1
ATOM 1996 N N . LYS A 1 249 ? -23.716 5.386 42.931 1.00 85.69 249 LYS A N 1
ATOM 1997 C CA . LYS A 1 249 ? -24.257 6.684 42.500 1.00 85.69 249 LYS A CA 1
ATOM 1998 C C . LYS A 1 249 ? -25.768 6.790 42.747 1.00 85.69 249 LYS A C 1
ATOM 2000 O O . LYS A 1 249 ? -26.230 7.795 43.276 1.00 85.69 249 LYS A O 1
ATOM 2005 N N . ASN A 1 250 ? -26.529 5.738 42.439 1.00 86.81 250 ASN A N 1
ATOM 2006 C CA . ASN A 1 250 ? -27.972 5.699 42.703 1.00 86.81 250 ASN A CA 1
ATOM 2007 C C . ASN A 1 250 ? -28.296 5.810 44.204 1.00 86.81 250 ASN A C 1
ATOM 2009 O O . ASN A 1 250 ? -29.273 6.455 44.585 1.00 86.81 250 ASN A O 1
ATOM 2013 N N . LEU A 1 251 ? -27.498 5.175 45.068 1.00 86.06 251 LEU A N 1
ATOM 2014 C CA . LEU A 1 251 ? -27.667 5.273 46.520 1.00 86.06 251 LEU A CA 1
ATOM 2015 C C . LEU A 1 251 ? -27.309 6.671 47.043 1.00 86.06 251 LEU A C 1
ATOM 2017 O O . LEU A 1 251 ? -28.043 7.214 47.866 1.00 86.06 251 LEU A O 1
ATOM 2021 N N . GLU A 1 252 ? -26.244 7.289 46.528 1.00 86.06 252 GLU A N 1
ATOM 2022 C CA . GLU A 1 252 ? -25.865 8.669 46.859 1.00 86.06 252 GLU A CA 1
ATOM 2023 C C . GLU A 1 252 ? -26.961 9.672 46.443 1.00 86.06 252 GLU A C 1
ATOM 2025 O O . GLU A 1 252 ? -27.341 10.537 47.236 1.00 86.06 252 GLU A O 1
ATOM 2030 N N . GLU A 1 253 ? -27.556 9.510 45.257 1.00 88.44 253 GLU A N 1
ATOM 2031 C CA . GLU A 1 253 ? -28.699 10.316 44.805 1.00 88.44 253 GLU A CA 1
ATOM 2032 C C . GLU A 1 253 ? -29.917 10.150 45.732 1.00 88.44 253 GLU A C 1
ATOM 2034 O O . GLU A 1 253 ? -30.522 11.147 46.144 1.00 88.44 253 GLU A O 1
ATOM 2039 N N . LYS A 1 254 ? -30.238 8.922 46.164 1.00 88.00 254 LYS A N 1
ATOM 2040 C CA . LYS A 1 254 ? -31.310 8.685 47.150 1.00 88.00 254 LYS A CA 1
ATOM 2041 C C . LYS A 1 254 ? -31.037 9.375 48.487 1.00 88.00 254 LYS A C 1
ATOM 2043 O O . LYS A 1 254 ? -31.944 10.004 49.024 1.00 88.00 254 LYS A O 1
ATOM 2048 N N . VAL A 1 255 ? -29.798 9.346 48.984 1.00 88.06 255 VAL A N 1
ATOM 2049 C CA . VAL A 1 255 ? -29.410 10.060 50.215 1.00 88.06 255 VAL A CA 1
ATOM 2050 C C . VAL A 1 255 ? -29.619 11.569 50.065 1.00 88.06 255 VAL A C 1
ATOM 2052 O O . VAL A 1 255 ? -30.146 12.211 50.977 1.00 88.06 255 VAL A O 1
ATOM 2055 N N . THR A 1 256 ? -29.252 12.154 48.919 1.00 88.06 256 THR A N 1
ATOM 2056 C CA . THR A 1 256 ? -29.494 13.588 48.676 1.00 88.06 256 THR A CA 1
ATOM 2057 C C . THR A 1 256 ? -30.984 13.928 48.638 1.00 88.06 256 THR A C 1
ATOM 2059 O O . THR A 1 256 ? -31.393 14.935 49.218 1.00 88.06 256 THR A O 1
ATOM 2062 N N . SER A 1 257 ? -31.806 13.061 48.040 1.00 89.25 257 SER A N 1
ATOM 2063 C CA . SER A 1 257 ? -33.260 13.223 47.991 1.00 89.25 257 SER A CA 1
ATOM 2064 C C . SER A 1 257 ? -33.899 13.134 49.382 1.00 89.25 257 SER A C 1
ATOM 2066 O O . SER A 1 257 ? -34.648 14.029 49.776 1.00 89.25 257 SER A O 1
ATOM 2068 N N . SER A 1 258 ? -33.527 12.130 50.186 1.00 88.69 258 SER A N 1
ATOM 2069 C CA . SER A 1 258 ? -34.010 11.984 51.566 1.00 88.69 258 SER A CA 1
ATOM 2070 C C . SER A 1 258 ? -33.611 13.170 52.449 1.00 88.69 258 SER A C 1
ATOM 2072 O O . SER A 1 258 ? -34.430 13.661 53.223 1.00 88.69 258 SER A O 1
ATOM 2074 N N . ARG A 1 259 ? -32.395 13.715 52.292 1.00 88.81 259 ARG A N 1
ATOM 2075 C CA . ARG A 1 259 ? -31.981 14.946 52.997 1.00 88.81 259 ARG A CA 1
ATOM 2076 C C . ARG A 1 259 ? -32.811 16.166 52.591 1.00 88.81 259 ARG A C 1
ATOM 2078 O O . ARG A 1 259 ? -33.126 16.994 53.442 1.00 88.81 259 ARG A O 1
ATOM 2085 N N . ALA A 1 260 ? -33.186 16.282 51.318 1.00 88.38 260 ALA A N 1
ATOM 2086 C CA . ALA A 1 260 ? -34.054 17.363 50.855 1.00 88.38 260 ALA A CA 1
ATOM 2087 C C . ALA A 1 260 ? -35.481 17.244 51.421 1.00 88.38 260 ALA A C 1
ATOM 2089 O O . ALA A 1 260 ? -36.079 18.261 51.769 1.00 88.38 260 ALA A O 1
ATOM 2090 N N . LEU A 1 261 ? -36.010 16.022 51.554 1.00 88.12 261 LEU A N 1
ATOM 2091 C CA . LEU A 1 261 ? -37.301 15.767 52.204 1.00 88.12 261 LEU A CA 1
ATOM 2092 C C . LEU A 1 261 ? -37.284 16.150 53.686 1.00 88.12 261 LEU A C 1
ATOM 2094 O O . LEU A 1 261 ? -38.203 16.826 54.137 1.00 88.12 261 LEU A O 1
ATOM 2098 N N . LEU A 1 262 ? -36.219 15.804 54.414 1.00 89.19 262 LEU A N 1
ATOM 2099 C CA . LEU A 1 262 ? -36.059 16.195 55.818 1.00 89.19 262 LEU A CA 1
ATOM 2100 C C . LEU A 1 262 ? -36.026 17.716 55.990 1.00 89.19 262 LEU A C 1
ATOM 2102 O O . LEU A 1 262 ? -36.703 18.248 56.864 1.00 89.19 262 LEU A O 1
ATOM 2106 N N . LYS A 1 263 ? -35.316 18.423 55.104 1.00 90.94 263 LYS A N 1
ATOM 2107 C CA . LYS A 1 263 ? -35.289 19.890 55.115 1.00 90.94 263 LYS A CA 1
ATOM 2108 C C . LYS A 1 263 ? -36.677 20.494 54.861 1.00 90.94 263 LYS A C 1
ATOM 2110 O O . LYS A 1 263 ? -37.081 21.415 55.558 1.00 90.94 263 LYS A O 1
ATOM 2115 N N . ARG A 1 264 ? -37.442 19.939 53.912 1.00 88.75 264 ARG A N 1
ATOM 2116 C CA . ARG A 1 264 ? -38.835 20.365 53.670 1.00 88.75 264 ARG A CA 1
ATOM 2117 C C . ARG A 1 264 ? -39.739 20.089 54.870 1.00 88.75 264 ARG A C 1
ATOM 2119 O O . ARG A 1 264 ? -40.579 20.922 55.183 1.00 88.75 264 ARG A O 1
ATOM 2126 N N . ALA A 1 265 ? -39.578 18.944 55.531 1.00 89.50 265 ALA A N 1
ATOM 2127 C CA . ALA A 1 265 ? -40.325 18.623 56.743 1.00 89.50 265 ALA A CA 1
ATOM 2128 C C . ALA A 1 265 ? -40.032 19.642 57.859 1.00 89.50 265 ALA A C 1
ATOM 2130 O O . ALA A 1 265 ? -40.958 20.133 58.498 1.00 89.50 265 ALA A O 1
ATOM 2131 N N . GLU A 1 266 ? -38.768 20.030 58.039 1.00 89.81 266 GLU A N 1
ATOM 2132 C CA . GLU A 1 266 ? -38.346 21.057 59.000 1.00 89.81 266 GLU A CA 1
ATOM 2133 C C . GLU A 1 266 ? -38.935 22.446 58.679 1.00 89.81 266 GLU A C 1
ATOM 2135 O O . GLU A 1 266 ? -39.458 23.131 59.566 1.00 89.81 266 GLU A O 1
ATOM 2140 N N . ASP A 1 267 ? -38.942 22.837 57.401 1.00 89.94 267 ASP A N 1
ATOM 2141 C CA . ASP A 1 267 ? -39.561 24.083 56.929 1.00 89.94 267 ASP A CA 1
ATOM 2142 C C . ASP A 1 267 ? -41.087 24.091 57.173 1.00 89.94 267 ASP A C 1
ATOM 2144 O O . ASP A 1 267 ? -41.658 25.089 57.620 1.00 89.94 267 ASP A O 1
ATOM 2148 N N . ILE A 1 268 ? -41.762 22.960 56.941 1.00 88.31 268 ILE A N 1
ATOM 2149 C CA . ILE A 1 268 ? -43.207 22.811 57.167 1.00 88.31 268 ILE A CA 1
ATOM 2150 C C . ILE A 1 268 ? -43.530 22.887 58.663 1.00 88.31 268 ILE A C 1
ATOM 2152 O O . ILE A 1 268 ? -44.401 23.666 59.051 1.00 88.31 268 ILE A O 1
ATOM 2156 N N . ILE A 1 269 ? -42.794 22.170 59.518 1.00 88.44 269 ILE A N 1
ATOM 2157 C CA . ILE A 1 269 ? -42.983 22.222 60.977 1.00 88.44 269 ILE A CA 1
ATOM 2158 C C . ILE A 1 269 ? -42.752 23.642 61.495 1.00 88.44 269 ILE A C 1
ATOM 2160 O O . ILE A 1 269 ? -43.559 24.163 62.265 1.00 88.44 269 ILE A O 1
ATOM 2164 N N . SER A 1 270 ? -41.680 24.301 61.057 1.00 87.94 270 SER A N 1
ATOM 2165 C CA . SER A 1 270 ? -41.371 25.664 61.492 1.00 87.94 270 SER A CA 1
ATOM 2166 C C . SER A 1 270 ? -42.405 26.686 61.003 1.00 87.94 270 SER A C 1
ATOM 2168 O O . SER A 1 270 ? -42.749 27.600 61.757 1.00 87.94 270 SER A O 1
ATOM 2170 N N . SER A 1 271 ? -42.975 26.517 59.805 1.00 85.69 271 SER A N 1
ATOM 2171 C CA . SER A 1 271 ? -44.114 27.325 59.347 1.00 85.69 271 SER A CA 1
ATOM 2172 C C . SER A 1 271 ? -45.396 27.054 60.145 1.00 85.69 271 SER A C 1
ATOM 2174 O O . SER A 1 271 ? -46.059 28.012 60.540 1.00 85.69 271 SER A O 1
ATOM 2176 N N . GLY A 1 272 ? -45.691 25.789 60.467 1.00 85.62 272 GLY A N 1
ATOM 2177 C CA . GLY A 1 272 ? -46.858 25.371 61.249 1.00 85.62 272 GLY A CA 1
ATOM 2178 C C . GLY A 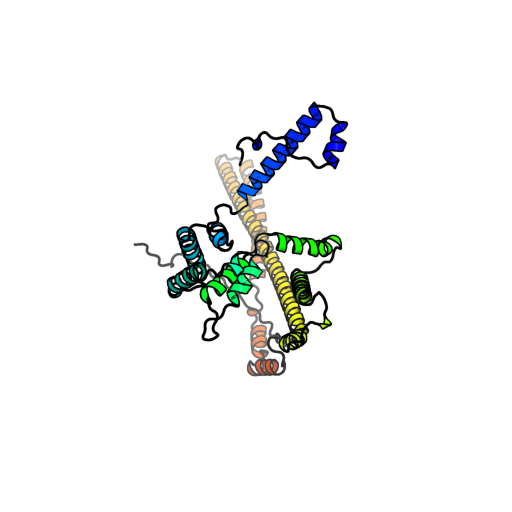1 272 ? -46.818 25.886 62.686 1.00 85.62 272 GLY A C 1
ATOM 2179 O O . GLY A 1 272 ? -47.820 26.357 63.220 1.00 85.62 272 GLY A O 1
ATOM 2180 N N . LEU A 1 273 ? -45.627 25.900 63.293 1.00 85.69 273 LEU A N 1
ATOM 2181 C CA . LEU A 1 273 ? -45.395 26.494 64.612 1.00 85.69 273 LEU A CA 1
ATOM 2182 C C . LEU A 1 273 ? -45.594 28.017 64.604 1.00 85.69 273 LEU A C 1
ATOM 2184 O O . LEU A 1 273 ? -46.155 28.566 65.552 1.00 85.69 273 LEU A O 1
ATOM 2188 N N . ARG A 1 274 ? -45.179 28.708 63.531 1.00 87.56 274 ARG A N 1
ATOM 2189 C CA . ARG A 1 274 ? -45.397 30.158 63.363 1.00 87.56 274 ARG A CA 1
ATOM 2190 C C . ARG A 1 274 ? -46.866 30.499 63.105 1.00 87.56 274 ARG A C 1
ATOM 2192 O O . ARG A 1 274 ? -47.345 31.508 63.614 1.00 87.56 274 ARG A O 1
ATOM 2199 N N . SER A 1 275 ? -47.569 29.673 62.332 1.00 85.12 275 SER A N 1
ATOM 2200 C CA . SER A 1 275 ? -48.980 29.861 61.968 1.00 85.12 275 SER A CA 1
ATOM 2201 C C . SER A 1 275 ? -49.965 29.290 63.000 1.00 85.12 275 SER A C 1
ATOM 2203 O O . SER A 1 275 ? -51.168 29.500 62.862 1.00 85.12 275 SER A O 1
ATOM 2205 N N . LYS A 1 276 ? -49.474 28.589 64.038 1.00 87.00 276 LYS A N 1
ATOM 2206 C CA . LYS A 1 276 ? -50.265 27.811 65.015 1.00 87.00 276 LYS A CA 1
ATOM 2207 C C . LYS A 1 276 ? -51.207 26.788 64.358 1.00 87.00 276 LYS A C 1
ATOM 2209 O O . LYS A 1 276 ? -52.238 26.439 64.929 1.00 87.00 276 LYS A O 1
ATOM 2214 N N . SER A 1 277 ? -50.856 26.301 63.169 1.00 86.44 277 SER A N 1
ATOM 2215 C CA . SER A 1 277 ? -51.610 25.266 62.463 1.00 86.44 277 SER A CA 1
ATOM 2216 C C . SER A 1 277 ? -51.123 23.885 62.895 1.00 86.44 277 SER A C 1
ATOM 2218 O O . SER A 1 277 ? -50.010 23.475 62.563 1.00 86.44 277 SER A O 1
ATOM 2220 N N . LEU A 1 278 ? -51.966 23.163 63.637 1.00 84.19 278 LEU A N 1
ATOM 2221 C CA . LEU A 1 278 ? -51.663 21.804 64.094 1.00 84.19 278 LEU A CA 1
ATOM 2222 C C . LEU A 1 278 ? -51.525 20.827 62.911 1.00 84.19 278 LEU A C 1
ATOM 2224 O O . LEU A 1 278 ? -50.625 19.994 62.907 1.00 84.19 278 LEU A O 1
ATOM 2228 N N . GLU A 1 279 ? -52.349 21.004 61.875 1.00 85.69 279 GLU A N 1
ATOM 2229 C CA . GLU A 1 279 ? -52.344 20.194 60.649 1.00 85.69 279 GLU A CA 1
ATOM 2230 C C . GLU A 1 279 ? -51.003 20.274 59.905 1.00 85.69 279 GLU A C 1
ATOM 2232 O O . GLU A 1 279 ? -50.482 19.262 59.439 1.00 85.69 279 GLU A O 1
ATOM 2237 N N . GLN A 1 280 ? -50.396 21.465 59.828 1.00 81.31 280 GLN A N 1
ATOM 2238 C CA . GLN A 1 280 ? -49.078 21.640 59.205 1.00 81.31 280 GLN A CA 1
ATOM 2239 C C . GLN A 1 280 ? -47.968 20.975 60.024 1.00 81.31 280 GLN A C 1
ATOM 2241 O O . GLN A 1 280 ? -47.044 20.399 59.454 1.00 81.31 280 GLN A O 1
ATOM 2246 N N . VAL A 1 281 ? -48.056 21.016 61.355 1.00 84.38 281 VAL A N 1
ATOM 2247 C CA . VAL A 1 281 ? -47.078 20.352 62.230 1.00 84.38 281 VAL A CA 1
ATOM 2248 C C . VAL A 1 281 ? -47.183 18.829 62.110 1.00 84.38 281 VAL A C 1
ATOM 2250 O O . VAL A 1 281 ? -46.154 18.163 62.013 1.00 84.38 281 VAL A O 1
ATOM 2253 N N . GLU A 1 282 ? -48.394 18.279 62.039 1.00 86.38 282 GLU A N 1
ATOM 2254 C CA . GLU A 1 282 ? -48.634 16.839 61.876 1.00 86.38 282 GLU A CA 1
ATOM 2255 C C . GLU A 1 282 ? -48.208 16.331 60.483 1.00 86.38 282 GLU A C 1
ATOM 2257 O O . GLU A 1 282 ? -47.521 15.310 60.363 1.00 86.38 282 GLU A O 1
ATOM 2262 N N . ALA A 1 283 ? -48.503 17.095 59.425 1.00 85.31 283 ALA A N 1
ATOM 2263 C CA . ALA A 1 283 ? -48.009 16.829 58.070 1.00 85.31 283 ALA A CA 1
ATOM 2264 C C . ALA A 1 283 ? -46.472 16.900 57.988 1.00 85.31 283 ALA A C 1
ATOM 2266 O O . ALA A 1 283 ? -45.825 16.103 57.309 1.00 85.31 283 ALA A O 1
ATOM 2267 N N . GLY A 1 284 ? -45.860 17.836 58.714 1.00 86.12 284 GLY A N 1
ATOM 2268 C CA . GLY A 1 284 ? -44.411 17.928 58.829 1.00 86.12 284 GLY A CA 1
ATOM 2269 C C . GLY A 1 284 ? -43.797 16.740 59.578 1.00 86.12 284 GLY A C 1
ATOM 2270 O O . GLY A 1 284 ? -42.804 16.183 59.122 1.00 86.12 284 GLY A O 1
ATOM 2271 N N . GLN A 1 285 ? -44.398 16.303 60.690 1.00 87.44 285 GLN A N 1
ATOM 2272 C CA . GLN A 1 285 ? -43.921 15.159 61.482 1.00 87.44 285 GLN A CA 1
ATOM 2273 C C . GLN A 1 285 ? -44.008 13.828 60.726 1.00 87.44 285 GLN A C 1
ATOM 2275 O O . GLN A 1 285 ? -43.081 13.020 60.806 1.00 87.44 285 GLN A O 1
ATOM 2280 N N . THR A 1 286 ? -45.081 13.611 59.965 1.00 88.69 286 THR A N 1
ATOM 2281 C CA . THR A 1 286 ? -45.237 12.417 59.117 1.00 88.69 286 THR A CA 1
ATOM 2282 C C . THR A 1 286 ? -44.172 12.361 58.018 1.00 88.69 286 THR A C 1
ATOM 2284 O O . THR A 1 286 ? -43.503 11.336 57.874 1.00 88.69 286 THR A O 1
ATOM 2287 N N . LEU A 1 287 ? -43.911 13.479 57.331 1.00 87.00 287 LEU A N 1
ATOM 2288 C CA . LEU A 1 287 ? -42.822 13.588 56.350 1.00 87.00 287 LEU A CA 1
ATOM 2289 C C . LEU A 1 287 ? -41.432 13.380 56.971 1.00 87.00 287 LEU A C 1
ATOM 2291 O O . LEU A 1 287 ? -40.544 12.806 56.338 1.00 87.00 287 LEU A O 1
ATOM 2295 N N . LEU A 1 288 ? -41.230 13.825 58.213 1.00 89.50 288 LEU A N 1
ATOM 2296 C CA . LEU A 1 288 ? -39.970 13.648 58.936 1.00 89.50 288 LEU A CA 1
ATOM 2297 C C . LEU A 1 288 ? -39.732 12.173 59.296 1.00 89.50 288 LEU A C 1
ATOM 2299 O O . LEU A 1 288 ? -38.618 11.670 59.143 1.00 89.50 288 LEU A O 1
ATOM 2303 N N . ALA A 1 289 ? -40.779 11.459 59.721 1.00 88.44 289 ALA A N 1
ATOM 2304 C CA . ALA A 1 289 ? -40.714 10.027 60.004 1.00 88.44 289 ALA A CA 1
ATOM 2305 C C . ALA A 1 289 ? -40.409 9.204 58.739 1.00 88.44 289 ALA A C 1
ATOM 2307 O O . ALA A 1 289 ? -39.539 8.328 58.763 1.00 88.44 289 ALA A O 1
ATOM 2308 N N . GLU A 1 290 ? -41.067 9.521 57.621 1.00 88.88 290 GLU A N 1
ATOM 2309 C CA . GLU A 1 290 ? -40.831 8.868 56.330 1.00 88.88 290 GLU A CA 1
ATOM 2310 C C . GLU A 1 290 ? -39.414 9.148 55.801 1.00 88.88 290 GLU A C 1
ATOM 2312 O O . GLU A 1 290 ? -38.684 8.222 55.435 1.00 88.88 290 GLU A O 1
ATOM 2317 N N . GLY A 1 291 ? -38.981 10.413 55.846 1.00 87.38 291 GLY A N 1
ATOM 2318 C CA . GLY A 1 291 ? -37.641 10.829 55.434 1.00 87.38 291 GLY A CA 1
ATOM 2319 C C . GLY A 1 291 ? -36.529 10.162 56.248 1.00 87.38 291 GLY A C 1
ATOM 2320 O O . GLY A 1 291 ? -35.534 9.718 55.672 1.00 87.38 291 GLY A O 1
ATOM 2321 N N . ASN A 1 292 ? -36.709 10.031 57.567 1.00 89.38 292 ASN A N 1
ATOM 2322 C CA . ASN A 1 292 ? -35.747 9.359 58.443 1.00 89.38 292 ASN A CA 1
ATOM 2323 C C . ASN A 1 292 ? -35.677 7.853 58.174 1.00 89.38 292 ASN A C 1
ATOM 2325 O O . ASN A 1 292 ? -34.581 7.305 58.081 1.00 89.38 292 ASN A O 1
ATOM 2329 N N . SER A 1 293 ? -36.823 7.189 57.994 1.00 89.50 293 SER A N 1
ATOM 2330 C CA . SER A 1 293 ? -36.867 5.754 57.686 1.00 89.50 293 SER A CA 1
ATOM 2331 C C . SER A 1 293 ? -36.158 5.439 56.361 1.00 89.50 293 SER A C 1
ATOM 2333 O O . SER A 1 293 ? -35.287 4.565 56.302 1.00 89.50 293 SER A O 1
ATOM 2335 N N . ALA A 1 294 ? -36.442 6.219 55.312 1.00 87.25 294 ALA A N 1
ATOM 2336 C CA . ALA A 1 294 ? -35.797 6.076 54.007 1.00 87.25 294 ALA A CA 1
ATOM 2337 C C . ALA A 1 294 ? -34.283 6.372 54.053 1.00 87.25 294 ALA A C 1
ATOM 2339 O O . ALA A 1 294 ? -33.485 5.675 53.414 1.00 87.25 294 ALA A O 1
ATOM 2340 N N . LEU A 1 295 ? -33.864 7.379 54.829 1.00 90.00 295 LEU A N 1
ATOM 2341 C CA . LEU A 1 295 ? -32.450 7.719 54.995 1.00 90.00 295 LEU A CA 1
ATOM 2342 C C . LEU A 1 295 ? -31.683 6.619 55.745 1.00 90.00 295 LEU A C 1
ATOM 2344 O O . LEU A 1 295 ? -30.592 6.238 55.328 1.00 90.00 295 LEU A O 1
ATOM 2348 N N . SER A 1 296 ? -32.249 6.067 56.817 1.00 89.44 296 SER A N 1
ATOM 2349 C CA . SER A 1 296 ? -31.613 4.980 57.570 1.00 89.44 296 SER A CA 1
ATOM 2350 C C . SER A 1 296 ? -31.435 3.716 56.727 1.00 89.44 296 SER A C 1
ATOM 2352 O O . SER A 1 296 ? -30.366 3.106 56.763 1.00 89.44 296 SER A O 1
ATOM 2354 N N . GLN A 1 297 ? -32.434 3.345 55.919 1.00 88.81 297 GLN A N 1
ATOM 2355 C CA . GLN A 1 297 ? -32.332 2.187 55.023 1.00 88.81 297 GLN A CA 1
ATOM 2356 C C . GLN A 1 297 ? -31.240 2.372 53.961 1.00 88.81 297 GLN A C 1
ATOM 2358 O O . GLN A 1 297 ? -30.440 1.468 53.722 1.00 88.81 297 GLN A O 1
ATOM 2363 N N . THR A 1 298 ? -31.173 3.553 53.343 1.00 86.62 298 THR A N 1
ATOM 2364 C CA . THR A 1 298 ? -30.176 3.846 52.300 1.00 86.62 298 THR A CA 1
ATOM 2365 C C . THR A 1 298 ? -28.753 3.937 52.854 1.00 86.62 298 THR A C 1
ATOM 2367 O O . THR A 1 298 ? -27.824 3.443 52.216 1.00 86.62 298 THR A O 1
ATOM 2370 N N . LEU A 1 299 ? -28.569 4.488 54.059 1.00 86.81 299 LEU A N 1
ATOM 2371 C CA . LEU A 1 299 ? -27.269 4.506 54.738 1.00 86.81 299 LEU A CA 1
ATOM 2372 C C . LEU A 1 299 ? -26.797 3.102 55.130 1.00 86.81 299 LEU A C 1
ATOM 2374 O O . LEU A 1 299 ? -25.624 2.790 54.938 1.00 86.81 299 LEU A O 1
ATOM 2378 N N . SER A 1 300 ? -27.700 2.239 55.604 1.00 87.38 300 SER A N 1
ATOM 2379 C CA . SER A 1 300 ? -27.370 0.846 55.928 1.00 87.38 300 SER A CA 1
ATOM 2380 C C . SER A 1 300 ? -26.896 0.067 54.694 1.00 87.38 300 SER A C 1
ATOM 2382 O O . SER A 1 300 ? -25.888 -0.634 54.764 1.00 87.38 300 SER A O 1
ATOM 2384 N N . GLN A 1 301 ? -27.546 0.261 53.541 1.00 85.00 301 GLN A N 1
ATOM 2385 C CA . GLN A 1 301 ? -27.124 -0.344 52.270 1.00 85.00 301 GLN A CA 1
ATOM 2386 C C . GLN A 1 301 ? -25.748 0.156 51.807 1.00 85.00 301 GLN A C 1
ATOM 2388 O O . GLN A 1 301 ? -24.942 -0.621 51.294 1.00 85.00 301 GLN A O 1
ATOM 2393 N N . LEU A 1 302 ? -25.453 1.445 52.004 1.00 83.06 302 LEU A N 1
ATOM 2394 C CA . LEU A 1 302 ? -24.154 2.027 51.664 1.00 83.06 302 LEU A CA 1
ATOM 2395 C C . LEU A 1 302 ? -23.034 1.496 52.577 1.00 83.06 302 LEU A C 1
ATOM 2397 O O . LEU A 1 302 ? -21.922 1.232 52.117 1.00 83.06 302 LEU A O 1
ATOM 2401 N N . GLU A 1 303 ? -23.331 1.307 53.863 1.00 81.50 303 GLU A N 1
ATOM 2402 C CA . GLU A 1 303 ? -22.400 0.728 54.831 1.00 81.50 303 GLU A CA 1
ATOM 2403 C C . GLU A 1 303 ? -22.120 -0.752 54.535 1.00 81.50 303 GLU A C 1
ATOM 2405 O O . GLU A 1 303 ? -20.975 -1.193 54.630 1.00 81.50 303 GLU A O 1
ATOM 2410 N N . GLU A 1 304 ? -23.132 -1.514 54.117 1.00 82.06 304 GLU A N 1
ATOM 2411 C CA . GLU A 1 304 ? -22.972 -2.917 53.730 1.00 82.06 304 GLU A CA 1
ATOM 2412 C C . GLU A 1 304 ? -22.100 -3.073 52.473 1.00 82.06 304 GLU A C 1
ATOM 2414 O O . GLU A 1 304 ? -21.227 -3.942 52.431 1.00 82.06 304 GLU A O 1
ATOM 2419 N N . LEU A 1 305 ? -22.274 -2.197 51.475 1.00 74.88 305 LEU A N 1
ATOM 2420 C CA . LEU A 1 305 ? -21.397 -2.138 50.298 1.00 74.88 305 LEU A CA 1
ATOM 2421 C C . LEU A 1 305 ? -19.954 -1.785 50.685 1.00 74.88 305 LEU A C 1
ATOM 2423 O O . LEU A 1 305 ? -19.012 -2.421 50.218 1.00 74.88 305 LEU A O 1
ATOM 2427 N N . SER A 1 306 ? -19.775 -0.825 51.596 1.00 69.19 306 SER A N 1
ATOM 2428 C CA . SER A 1 306 ? -18.453 -0.442 52.106 1.00 69.19 306 SER A CA 1
ATOM 2429 C C . SER A 1 306 ? -17.765 -1.582 52.871 1.00 69.19 306 SER A C 1
ATOM 2431 O O . SER A 1 306 ? -16.572 -1.825 52.687 1.00 69.19 306 SER A O 1
ATOM 2433 N N . LYS A 1 307 ? -18.511 -2.331 53.696 1.00 69.38 307 LYS A N 1
ATOM 2434 C CA . LYS A 1 307 ? -17.992 -3.498 54.429 1.00 69.38 307 LYS A CA 1
ATOM 2435 C C . LYS A 1 307 ? -17.584 -4.626 53.487 1.00 69.38 307 LYS A C 1
ATOM 2437 O O . LYS A 1 307 ? -16.485 -5.146 53.641 1.00 69.38 307 LYS A O 1
ATOM 2442 N N . LYS A 1 308 ? -18.395 -4.935 52.468 1.00 67.44 308 LYS A N 1
ATOM 2443 C CA . LYS A 1 308 ? -18.043 -5.927 51.432 1.00 67.44 308 LYS A CA 1
ATOM 2444 C C . LYS A 1 308 ? -16.765 -5.555 50.676 1.00 67.44 308 LYS A C 1
ATOM 2446 O O . LYS A 1 308 ? -15.974 -6.436 50.367 1.00 67.44 308 LYS A O 1
ATOM 2451 N N . ALA A 1 309 ? -16.531 -4.264 50.440 1.00 61.19 309 ALA A N 1
ATOM 2452 C CA . ALA A 1 309 ? -15.306 -3.777 49.807 1.00 61.19 309 ALA A CA 1
ATOM 2453 C C . ALA A 1 309 ? -14.076 -3.755 50.745 1.00 61.19 309 ALA A C 1
ATOM 2455 O O . ALA A 1 309 ? -12.943 -3.708 50.268 1.00 61.19 309 ALA A O 1
ATOM 2456 N N . SER A 1 310 ? -14.278 -3.773 52.069 1.00 58.06 310 SER A N 1
ATOM 2457 C CA . SER A 1 310 ? -13.214 -3.611 53.079 1.00 58.06 310 SER A CA 1
ATOM 2458 C C . SER A 1 310 ? -12.768 -4.922 53.741 1.00 58.06 310 SER A C 1
ATOM 2460 O O . SER A 1 310 ? -11.720 -4.950 54.394 1.00 58.06 310 SER A O 1
ATOM 2462 N N . ASP A 1 311 ? -13.540 -6.000 53.585 1.00 65.62 311 ASP A N 1
ATOM 2463 C CA . ASP A 1 311 ? -13.279 -7.302 54.202 1.00 65.62 311 ASP A CA 1
ATOM 2464 C C . ASP A 1 311 ? -12.234 -8.092 53.396 1.00 65.62 311 ASP A C 1
ATOM 2466 O O . ASP A 1 311 ? -12.538 -8.903 52.521 1.00 65.62 311 ASP A O 1
ATOM 2470 N N . SER A 1 312 ? -10.957 -7.778 53.629 1.00 69.31 312 SER A N 1
ATOM 2471 C CA . SER A 1 312 ? -9.839 -8.463 52.979 1.00 69.31 312 SER A CA 1
ATOM 2472 C C . SER A 1 312 ? -9.361 -9.654 53.804 1.00 69.31 312 SER A C 1
ATOM 2474 O O . SER A 1 312 ? -8.995 -9.513 54.971 1.00 69.31 312 SER A O 1
ATOM 2476 N N . ALA A 1 313 ? -9.221 -10.807 53.146 1.00 70.94 313 ALA A N 1
ATOM 2477 C CA . ALA A 1 313 ? -8.614 -12.015 53.712 1.00 70.94 313 ALA A CA 1
ATOM 2478 C C . ALA A 1 313 ? -7.161 -11.810 54.203 1.00 70.94 313 ALA A C 1
ATOM 2480 O O . ALA A 1 313 ? -6.635 -12.642 54.936 1.00 70.94 313 ALA A O 1
ATOM 2481 N N . LEU A 1 314 ? -6.505 -10.697 53.837 1.00 71.75 314 LEU A N 1
ATOM 2482 C CA . LEU A 1 314 ? -5.177 -10.325 54.342 1.00 71.75 314 LEU A CA 1
ATOM 2483 C C . LEU A 1 314 ? -5.148 -9.956 55.828 1.00 71.75 314 LEU A C 1
ATOM 2485 O O . LEU A 1 314 ? -4.066 -9.901 56.424 1.00 71.75 314 LEU A O 1
ATOM 2489 N N . TRP A 1 315 ? -6.294 -9.644 56.429 1.00 76.50 315 TRP A N 1
ATOM 2490 C CA . TRP A 1 315 ? -6.336 -9.241 57.831 1.00 76.50 315 TRP A CA 1
ATOM 2491 C C . TRP A 1 315 ? -6.277 -10.431 58.796 1.00 76.50 315 TRP A C 1
ATOM 2493 O O . TRP A 1 315 ? -5.888 -10.224 59.946 1.00 76.50 315 TRP A O 1
ATOM 2503 N N . ASP A 1 316 ? -6.539 -11.656 58.321 1.00 78.12 316 ASP A N 1
ATOM 2504 C CA . ASP A 1 316 ? -6.408 -12.897 59.093 1.00 78.12 316 ASP A CA 1
ATOM 2505 C C . ASP A 1 316 ? -4.921 -13.280 59.296 1.00 78.12 316 ASP A C 1
ATOM 2507 O O . ASP A 1 316 ? -4.215 -13.576 58.322 1.00 78.12 316 ASP A O 1
ATOM 2511 N N . PRO A 1 317 ? -4.411 -13.292 60.546 1.00 76.62 317 PRO A N 1
ATOM 2512 C CA . PRO A 1 317 ? -3.036 -13.685 60.844 1.00 76.62 317 PRO A CA 1
ATOM 2513 C C . PRO A 1 317 ? -2.699 -15.113 60.402 1.00 76.62 317 PRO A C 1
ATOM 2515 O O . PRO A 1 317 ? -1.615 -15.332 59.867 1.00 76.62 317 PRO A O 1
ATOM 2518 N N . LEU A 1 318 ? -3.627 -16.064 60.559 1.00 81.31 318 LEU A N 1
ATOM 2519 C CA . LEU A 1 318 ? -3.384 -17.470 60.227 1.00 81.31 318 LEU A CA 1
ATOM 2520 C C . LEU A 1 318 ? -3.185 -17.651 58.722 1.00 81.31 318 LEU A C 1
ATOM 2522 O O . LEU A 1 318 ? -2.317 -18.408 58.287 1.00 81.31 318 LEU A O 1
ATOM 2526 N N . LEU A 1 319 ? -3.954 -16.911 57.924 1.00 78.44 319 LEU A N 1
ATOM 2527 C CA . LEU A 1 319 ? -3.860 -16.936 56.470 1.00 78.44 319 LEU A CA 1
ATOM 2528 C C . LEU A 1 319 ? -2.560 -16.275 55.983 1.00 78.44 319 LEU A C 1
ATOM 2530 O O . LEU A 1 319 ? -1.905 -16.807 55.088 1.00 78.44 319 LEU A O 1
ATOM 2534 N N . ARG A 1 320 ? -2.122 -15.172 56.607 1.00 80.12 320 ARG A N 1
ATOM 2535 C CA . ARG A 1 320 ? -0.821 -14.542 56.297 1.00 80.12 320 ARG A CA 1
ATOM 2536 C C . ARG A 1 320 ? 0.367 -15.446 56.615 1.00 80.12 320 ARG A C 1
ATOM 2538 O O . ARG A 1 320 ? 1.304 -15.532 55.813 1.00 80.12 320 ARG A O 1
ATOM 2545 N N . ASP A 1 321 ? 0.323 -16.115 57.760 1.00 82.56 321 ASP A N 1
ATOM 2546 C CA . ASP A 1 321 ? 1.387 -17.020 58.191 1.00 82.56 321 ASP A CA 1
ATOM 2547 C C . ASP A 1 321 ? 1.424 -18.271 57.305 1.00 82.56 321 ASP A C 1
ATOM 2549 O O . ASP A 1 321 ? 2.503 -18.699 56.883 1.00 82.56 321 ASP A O 1
ATOM 2553 N N . ALA A 1 322 ? 0.256 -18.798 56.919 1.00 82.38 322 ALA A N 1
ATOM 2554 C CA . ALA A 1 322 ? 0.139 -19.893 55.960 1.00 82.38 322 ALA A CA 1
ATOM 2555 C C . ALA A 1 322 ? 0.703 -19.514 54.581 1.00 82.38 322 ALA A C 1
ATOM 2557 O O . ALA A 1 322 ? 1.524 -20.254 54.042 1.00 82.38 322 ALA A O 1
ATOM 2558 N N . VAL A 1 323 ? 0.347 -18.343 54.041 1.00 80.38 323 VAL A N 1
ATOM 2559 C CA . VAL A 1 323 ? 0.876 -17.842 52.758 1.00 80.38 323 VAL A CA 1
ATOM 2560 C C . VAL A 1 323 ? 2.396 -17.674 52.806 1.00 80.38 323 VAL A C 1
ATOM 2562 O O . VAL A 1 323 ? 3.092 -18.030 51.855 1.00 80.38 323 VAL A O 1
ATOM 2565 N N . SER A 1 324 ? 2.927 -17.162 53.918 1.00 79.44 324 SER A N 1
ATOM 2566 C CA . SER A 1 324 ? 4.372 -16.983 54.098 1.00 79.44 324 SER A CA 1
ATOM 2567 C C . SER A 1 324 ? 5.109 -18.322 54.189 1.00 79.44 324 SER A C 1
ATOM 2569 O O . SER A 1 324 ? 6.204 -18.457 53.645 1.00 79.44 324 SER A O 1
ATOM 2571 N N . SER A 1 325 ? 4.493 -19.320 54.826 1.00 79.94 325 SER A N 1
ATOM 2572 C CA . SER A 1 325 ? 5.072 -20.651 55.047 1.00 79.94 325 SER A CA 1
ATOM 2573 C C . SER A 1 325 ? 4.976 -21.568 53.823 1.00 79.94 325 SER A C 1
ATOM 2575 O O . SER A 1 325 ? 5.845 -22.408 53.611 1.00 79.94 325 SER A O 1
ATOM 2577 N N . GLN A 1 326 ? 3.934 -21.407 53.005 1.00 81.31 326 GLN A N 1
ATOM 2578 C CA . GLN A 1 326 ? 3.692 -22.200 51.792 1.00 81.31 326 GLN A CA 1
ATOM 2579 C C . GLN A 1 326 ? 4.358 -21.608 50.542 1.00 81.31 326 GLN A C 1
ATOM 2581 O O . GLN A 1 326 ? 4.234 -22.157 49.447 1.00 81.31 326 GLN A O 1
ATOM 2586 N N . LYS A 1 327 ? 5.073 -20.486 50.683 1.00 78.62 327 LYS A N 1
ATOM 2587 C CA . LYS A 1 327 ? 5.749 -19.823 49.571 1.00 78.62 327 LYS A CA 1
ATOM 2588 C C . LYS A 1 327 ? 6.820 -20.735 48.971 1.00 78.62 327 LYS A C 1
ATOM 2590 O O . LYS A 1 327 ? 7.796 -21.096 49.628 1.00 78.62 327 LYS A O 1
ATOM 2595 N N . VAL A 1 328 ? 6.678 -21.047 47.684 1.00 80.56 328 VAL A N 1
ATOM 2596 C CA . VAL A 1 328 ? 7.699 -21.785 46.933 1.00 80.56 328 VAL A CA 1
ATOM 2597 C C . VAL A 1 328 ? 8.973 -20.945 46.860 1.00 80.56 328 VAL A C 1
ATOM 2599 O O . VAL A 1 328 ? 8.936 -19.749 46.554 1.00 80.56 328 VAL A O 1
ATOM 2602 N N . SER A 1 329 ? 10.117 -21.566 47.152 1.00 82.75 329 SER A N 1
ATOM 2603 C CA . SER A 1 329 ? 11.402 -20.873 47.076 1.00 82.75 329 SER A CA 1
ATOM 2604 C C . SER A 1 329 ? 11.725 -20.472 45.635 1.00 82.75 329 SER A C 1
ATOM 2606 O O . SER A 1 329 ? 11.422 -21.184 44.676 1.00 82.75 329 SER A O 1
ATOM 2608 N N . GLU A 1 330 ? 12.394 -19.334 45.473 1.00 81.69 330 GLU A N 1
ATOM 2609 C CA . GLU A 1 330 ? 12.766 -18.826 44.150 1.00 81.69 330 GLU A CA 1
ATOM 2610 C C . GLU A 1 330 ? 13.735 -19.768 43.412 1.00 81.69 330 GLU A C 1
ATOM 2612 O O . GLU A 1 330 ? 13.675 -19.905 42.189 1.00 81.69 330 GLU A O 1
ATOM 2617 N N . GLY A 1 331 ? 14.577 -20.494 44.156 1.00 85.25 331 GLY A N 1
ATOM 2618 C CA . GLY A 1 331 ? 15.445 -21.538 43.609 1.00 85.25 331 GLY A CA 1
ATOM 2619 C C . GLY A 1 331 ? 14.663 -22.711 43.009 1.00 85.25 331 GLY A C 1
ATOM 2620 O O . GLY A 1 331 ? 14.981 -23.154 41.905 1.00 85.25 331 GLY A O 1
ATOM 2621 N N . GLU A 1 332 ? 13.609 -23.172 43.687 1.00 83.38 332 GLU A N 1
ATOM 2622 C CA . GLU A 1 332 ? 12.754 -24.257 43.190 1.00 83.38 332 GLU A CA 1
ATOM 2623 C C . GLU A 1 332 ? 11.918 -23.807 41.981 1.00 83.38 332 GLU A C 1
ATOM 2625 O O . GLU A 1 332 ? 11.842 -24.519 40.982 1.00 83.38 332 GLU A O 1
ATOM 2630 N N . LEU A 1 333 ? 11.401 -22.575 41.995 1.00 82.75 333 LEU A N 1
ATOM 2631 C CA . LEU A 1 333 ? 10.748 -21.956 40.834 1.00 82.75 333 LEU A CA 1
ATOM 2632 C C . LEU A 1 333 ? 11.671 -21.911 39.608 1.00 82.75 333 LEU A C 1
ATOM 2634 O O . LEU A 1 333 ? 11.264 -22.263 38.500 1.00 82.75 333 LEU A O 1
ATOM 2638 N N . ASN A 1 334 ? 12.932 -21.513 39.787 1.00 81.75 334 ASN A N 1
ATOM 2639 C CA . ASN A 1 334 ? 13.907 -21.477 38.697 1.00 81.75 334 ASN A CA 1
ATOM 2640 C C . ASN A 1 334 ? 14.282 -22.881 38.197 1.00 81.75 334 ASN A C 1
ATOM 2642 O O . ASN A 1 334 ? 14.491 -23.065 36.995 1.00 81.75 334 ASN A O 1
ATOM 2646 N N . ARG A 1 335 ? 14.297 -23.885 39.081 1.00 83.62 335 ARG A N 1
ATOM 2647 C CA . ARG A 1 335 ? 14.480 -25.296 38.714 1.00 83.62 335 ARG A CA 1
ATOM 2648 C C . ARG A 1 335 ? 13.301 -25.838 37.902 1.00 83.62 335 ARG A C 1
ATOM 2650 O O . ARG A 1 335 ? 13.512 -26.514 36.901 1.00 83.62 335 ARG A O 1
ATOM 2657 N N . GLN A 1 336 ? 12.068 -25.509 38.270 1.00 81.44 336 GLN A N 1
ATOM 2658 C CA . GLN A 1 336 ? 10.880 -25.910 37.507 1.00 81.44 336 GLN A CA 1
ATOM 2659 C C . GLN A 1 336 ? 10.814 -25.217 36.138 1.00 81.44 336 GLN A C 1
ATOM 2661 O O . GLN A 1 336 ? 10.448 -25.835 35.137 1.00 81.44 336 GLN A O 1
ATOM 2666 N N . ARG A 1 337 ? 11.253 -23.952 36.052 1.00 79.31 337 ARG A N 1
ATOM 2667 C CA . ARG A 1 337 ? 11.416 -23.247 34.768 1.00 79.31 337 ARG A CA 1
ATOM 2668 C C . ARG A 1 337 ? 12.453 -23.915 33.868 1.00 79.31 337 ARG A C 1
ATOM 2670 O O . ARG A 1 337 ? 12.219 -24.002 32.668 1.00 79.31 337 ARG A O 1
ATOM 2677 N N . SER A 1 338 ? 13.569 -24.399 34.417 1.00 78.25 338 SER A N 1
ATOM 2678 C CA . SER A 1 338 ? 14.613 -25.067 33.624 1.00 78.25 338 SER A CA 1
ATOM 2679 C C . SER A 1 338 ? 14.242 -26.494 33.204 1.00 78.25 338 SER A C 1
ATOM 2681 O O . SER A 1 338 ? 14.676 -26.947 32.146 1.00 78.25 338 SER A O 1
ATOM 2683 N N . GLN A 1 339 ? 13.395 -27.181 33.978 1.00 79.81 339 GLN A N 1
ATOM 2684 C CA . GLN A 1 339 ? 12.832 -28.492 33.626 1.00 79.81 339 GLN A CA 1
ATOM 2685 C C . GLN A 1 339 ? 11.809 -28.436 32.486 1.00 79.81 339 GLN A C 1
ATOM 2687 O O . GLN A 1 339 ? 11.554 -29.461 31.858 1.00 79.81 339 GLN A O 1
ATOM 2692 N N . ASN A 1 340 ? 11.250 -27.260 32.189 1.00 70.25 340 ASN A N 1
ATOM 2693 C CA . ASN A 1 340 ? 10.426 -27.025 31.009 1.00 70.25 340 ASN A CA 1
ATOM 2694 C C . ASN A 1 340 ? 11.299 -26.468 29.867 1.00 70.25 340 ASN A C 1
ATOM 2696 O O . ASN A 1 340 ? 11.493 -25.257 29.769 1.00 70.25 340 ASN A O 1
ATOM 2700 N N . PRO A 1 341 ? 11.797 -27.308 28.937 1.00 59.16 341 PRO A N 1
ATOM 2701 C CA . PRO A 1 341 ? 12.786 -26.907 27.933 1.00 59.16 341 PRO A CA 1
ATOM 2702 C C . PRO A 1 341 ? 12.202 -26.048 26.799 1.00 59.16 341 PRO A C 1
ATOM 2704 O O . PRO A 1 341 ? 12.845 -25.884 25.766 1.00 59.16 341 PRO A O 1
ATOM 2707 N N . LYS A 1 342 ? 10.970 -25.542 26.941 1.00 63.38 342 LYS A N 1
ATOM 2708 C CA . LYS A 1 342 ? 10.268 -24.738 25.935 1.00 63.38 342 LYS A CA 1
ATOM 2709 C C . LYS A 1 342 ? 10.348 -23.253 26.314 1.00 63.38 342 LYS A C 1
ATOM 2711 O O . LYS A 1 342 ? 9.560 -22.810 27.157 1.00 63.38 342 LYS A O 1
ATOM 2716 N N . PRO A 1 343 ? 11.246 -22.471 25.686 1.00 60.06 343 PRO A N 1
ATOM 2717 C CA . PRO A 1 343 ? 11.390 -21.049 25.972 1.00 60.06 343 PRO A CA 1
ATOM 2718 C C . PRO A 1 343 ? 10.067 -20.305 25.764 1.00 60.06 343 PRO A C 1
ATOM 2720 O O . PRO A 1 343 ? 9.382 -20.528 24.768 1.00 60.06 343 PRO A O 1
ATOM 2723 N N . GLY A 1 344 ? 9.713 -19.423 26.701 1.00 67.25 344 GLY A N 1
ATOM 2724 C CA . GLY A 1 344 ? 8.521 -18.570 26.607 1.00 67.25 344 GLY A CA 1
ATOM 2725 C C . GLY A 1 344 ? 7.194 -19.226 27.007 1.00 67.25 344 GLY A C 1
ATOM 2726 O O . GLY A 1 344 ? 6.159 -18.568 26.936 1.00 67.25 344 GLY A O 1
ATOM 2727 N N . THR A 1 345 ? 7.197 -20.485 27.453 1.00 72.06 345 THR A N 1
ATOM 2728 C CA . THR A 1 345 ? 5.991 -21.122 28.011 1.00 72.06 345 THR A CA 1
ATOM 2729 C C . THR A 1 345 ? 5.771 -20.622 29.439 1.00 72.06 345 THR A C 1
ATOM 2731 O O . THR A 1 345 ? 6.712 -20.605 30.233 1.00 72.06 345 THR A O 1
ATOM 2734 N N . LEU A 1 346 ? 4.545 -20.204 29.770 1.00 70.81 346 LEU A N 1
ATOM 2735 C CA . LEU A 1 346 ? 4.177 -19.876 31.149 1.00 70.81 346 LEU A CA 1
ATOM 2736 C C . LEU A 1 346 ? 4.347 -21.126 32.020 1.00 70.81 346 LEU A C 1
ATOM 2738 O O . LEU A 1 346 ? 3.925 -22.214 31.630 1.00 70.81 346 LEU A O 1
ATOM 2742 N N . LEU A 1 347 ? 4.994 -20.964 33.174 1.00 76.81 347 LEU A N 1
ATOM 2743 C CA . LEU A 1 347 ? 5.091 -22.025 34.167 1.00 76.81 347 LEU A CA 1
ATOM 2744 C C . LEU A 1 347 ? 3.716 -22.176 34.821 1.00 76.81 347 LEU A C 1
ATOM 2746 O O . LEU A 1 347 ? 3.321 -21.315 35.603 1.00 76.81 347 LEU A O 1
ATOM 2750 N N . ASP A 1 348 ? 2.998 -23.234 34.462 1.00 78.12 348 ASP A N 1
ATOM 2751 C CA . ASP A 1 348 ? 1.749 -23.603 35.118 1.00 78.12 348 ASP A CA 1
ATOM 2752 C C . ASP A 1 348 ? 2.075 -24.360 36.407 1.00 78.12 348 ASP A C 1
ATOM 2754 O O . ASP A 1 348 ? 2.659 -25.445 36.372 1.00 78.12 348 ASP A O 1
ATOM 2758 N N . LEU A 1 349 ? 1.762 -23.737 37.540 1.00 74.31 349 LEU A N 1
ATOM 2759 C CA . LEU A 1 349 ? 1.977 -24.308 38.866 1.00 74.31 349 LEU A CA 1
ATOM 2760 C C . LEU A 1 349 ? 0.753 -25.096 39.355 1.00 74.31 349 LEU A C 1
ATOM 2762 O O . LEU A 1 349 ? 0.861 -25.780 40.370 1.00 74.31 349 LEU A O 1
ATOM 2766 N N . GLY A 1 350 ? -0.387 -25.031 38.653 1.00 81.00 350 GLY A N 1
ATOM 2767 C CA . GLY A 1 350 ? -1.631 -25.694 39.047 1.00 81.00 350 GLY A CA 1
ATOM 2768 C C . GLY A 1 350 ? -1.988 -25.448 40.516 1.00 81.00 350 GLY A C 1
ATOM 2769 O O . GLY A 1 350 ? -2.060 -24.308 40.974 1.00 81.00 350 GLY A O 1
ATOM 2770 N N . ASP A 1 351 ? -2.154 -26.532 41.273 1.00 73.81 351 ASP A N 1
ATOM 2771 C CA . ASP A 1 351 ? -2.488 -26.491 42.703 1.00 73.81 351 ASP A CA 1
ATOM 2772 C C . ASP A 1 351 ? -1.353 -25.945 43.594 1.00 73.81 351 ASP A C 1
ATOM 2774 O O . ASP A 1 351 ? -1.587 -25.607 44.752 1.00 73.81 351 ASP A O 1
ATOM 2778 N N . ALA A 1 352 ? -0.129 -25.827 43.066 1.00 71.56 352 ALA A N 1
ATOM 2779 C CA . ALA A 1 352 ? 1.012 -25.218 43.751 1.00 71.56 352 ALA A CA 1
ATOM 2780 C C . ALA A 1 352 ? 1.136 -23.701 43.493 1.00 71.56 352 ALA A C 1
ATOM 2782 O O . ALA A 1 352 ? 2.092 -23.067 43.950 1.00 71.56 352 ALA A O 1
ATOM 2783 N N . GLU A 1 353 ? 0.201 -23.097 42.750 1.00 78.69 353 GLU A N 1
ATOM 2784 C CA . GLU A 1 353 ? 0.181 -21.656 42.508 1.00 78.69 353 GLU A CA 1
ATOM 2785 C C . GLU A 1 353 ? -0.138 -20.880 43.797 1.00 78.69 353 GLU A C 1
ATOM 2787 O O . GLU A 1 353 ? -1.148 -21.103 44.466 1.00 78.69 353 GLU A O 1
ATOM 2792 N N . SER A 1 354 ? 0.718 -19.917 44.147 1.00 76.69 354 SER A N 1
ATOM 2793 C CA . SER A 1 354 ? 0.512 -19.075 45.327 1.00 76.69 354 SER A CA 1
ATOM 2794 C C . SER A 1 354 ? -0.574 -18.027 45.066 1.00 76.69 354 SER A C 1
ATOM 2796 O O . SER A 1 354 ? -0.315 -16.966 44.498 1.00 76.69 354 SER A O 1
ATOM 2798 N N . ARG A 1 355 ? -1.800 -18.310 45.512 1.00 76.62 355 ARG A N 1
ATOM 2799 C CA . ARG A 1 355 ? -2.945 -17.389 45.433 1.00 76.62 355 ARG A CA 1
ATOM 2800 C C . ARG A 1 355 ? -2.939 -16.431 46.621 1.00 76.62 355 ARG A C 1
ATOM 2802 O O . ARG A 1 355 ? -3.497 -16.729 47.673 1.00 76.62 355 ARG A O 1
ATOM 2809 N N . ILE A 1 356 ? -2.269 -15.294 46.457 1.00 77.75 356 ILE A N 1
ATOM 2810 C CA . ILE A 1 356 ? -2.051 -14.328 47.539 1.00 77.75 356 ILE A CA 1
ATOM 2811 C C . ILE A 1 356 ? -3.032 -13.153 47.396 1.00 77.75 356 ILE A C 1
ATOM 2813 O O . ILE A 1 356 ? -3.004 -12.478 46.365 1.00 77.75 356 ILE A O 1
ATOM 2817 N N . PRO A 1 357 ? -3.880 -12.872 48.402 1.00 73.56 357 PRO A N 1
ATOM 2818 C CA . PRO A 1 357 ? -4.724 -11.680 48.392 1.00 73.56 357 PRO A CA 1
ATOM 2819 C C . PRO A 1 357 ? -3.865 -10.406 48.506 1.00 73.56 357 PRO A C 1
ATOM 2821 O O . PRO A 1 357 ? -2.854 -10.399 49.202 1.00 73.56 357 PRO A O 1
ATOM 2824 N N . VAL A 1 358 ? -4.251 -9.317 47.832 1.00 77.38 358 VAL A N 1
ATOM 2825 C CA . VAL A 1 358 ? -3.535 -8.022 47.848 1.00 77.38 358 VAL A CA 1
ATOM 2826 C C . VAL A 1 358 ? -4.539 -6.891 48.079 1.00 77.38 358 VAL A C 1
ATOM 2828 O O . VAL A 1 358 ? -5.617 -6.906 47.493 1.00 77.38 358 VAL A O 1
ATOM 2831 N N . VAL A 1 359 ? -4.205 -5.904 48.921 1.00 75.44 359 VAL A N 1
ATOM 2832 C CA . VAL A 1 359 ? -5.025 -4.690 49.099 1.00 75.44 359 VAL A CA 1
ATOM 2833 C C . VAL A 1 359 ? -4.468 -3.559 48.237 1.00 75.44 359 VAL A C 1
ATOM 2835 O O . VAL A 1 359 ? -3.301 -3.187 48.366 1.00 75.44 359 VAL A O 1
ATOM 2838 N N . ALA A 1 360 ? -5.320 -2.969 47.399 1.00 71.12 360 ALA A N 1
ATOM 2839 C CA . ALA A 1 360 ? -5.010 -1.756 46.654 1.00 71.12 360 ALA A CA 1
ATOM 2840 C C . ALA A 1 360 ? -5.576 -0.530 47.387 1.00 71.12 360 ALA A C 1
ATOM 2842 O O . ALA A 1 360 ? -6.788 -0.366 47.496 1.00 71.12 360 ALA A O 1
ATOM 2843 N N . ILE A 1 361 ? -4.701 0.352 47.879 1.00 72.25 361 ILE A N 1
ATOM 2844 C CA . ILE A 1 361 ? -5.102 1.602 48.539 1.00 72.25 361 ILE A CA 1
ATOM 2845 C C . ILE A 1 361 ? -4.805 2.765 47.600 1.00 72.25 361 ILE A C 1
ATOM 2847 O O . ILE A 1 361 ? -3.646 3.125 47.384 1.00 72.25 361 ILE A O 1
ATOM 2851 N N . ARG A 1 362 ? -5.855 3.391 47.067 1.00 61.69 362 ARG A N 1
ATOM 2852 C CA . ARG A 1 362 ? -5.725 4.650 46.334 1.00 61.69 362 ARG A CA 1
ATOM 2853 C C . ARG A 1 362 ? -5.793 5.815 47.319 1.00 61.69 362 ARG A C 1
ATOM 2855 O O . ARG A 1 362 ? -6.808 6.017 47.975 1.00 61.69 362 ARG A O 1
ATOM 2862 N N . LYS A 1 363 ? -4.714 6.593 47.406 1.00 61.34 363 LYS A N 1
ATOM 2863 C CA . LYS A 1 363 ? -4.711 7.890 48.093 1.00 61.34 363 LYS A CA 1
ATOM 2864 C C . LYS A 1 363 ? -4.980 8.977 47.062 1.00 61.34 363 LYS A C 1
ATOM 2866 O O . LYS A 1 363 ? -4.188 9.142 46.137 1.00 61.34 363 LYS A O 1
ATOM 2871 N N . ASP A 1 364 ? -6.076 9.710 47.211 1.00 58.88 364 ASP A N 1
ATOM 2872 C CA . ASP A 1 364 ? -6.303 10.890 46.384 1.00 58.88 364 ASP A CA 1
ATOM 2873 C C . ASP A 1 364 ? -5.342 12.001 46.828 1.00 58.88 364 ASP A C 1
ATOM 2875 O O . ASP A 1 364 ? -5.317 12.417 47.987 1.00 58.88 364 ASP A O 1
ATOM 2879 N N . GLY A 1 365 ? -4.480 12.435 45.908 1.00 49.22 365 GLY A N 1
ATOM 2880 C CA . GLY A 1 365 ? -3.540 13.521 46.154 1.00 49.22 365 GLY A CA 1
ATOM 2881 C C . GLY A 1 365 ? -4.242 14.875 46.098 1.00 49.22 365 GLY A C 1
ATOM 2882 O O . GLY A 1 365 ? -4.941 15.174 45.129 1.00 49.22 365 GLY A O 1
ATOM 2883 N N . SER A 1 366 ? -4.003 15.728 47.098 1.00 49.41 366 SER A N 1
ATOM 2884 C CA . SER A 1 366 ? -4.251 17.164 46.960 1.00 49.41 366 SER A CA 1
ATOM 2885 C C . SER A 1 366 ? -3.416 17.687 45.791 1.00 49.41 366 SER A C 1
ATOM 2887 O O . SER A 1 366 ? -2.191 17.558 45.785 1.00 49.41 366 SER A O 1
ATOM 2889 N N . ARG A 1 367 ? -4.064 18.304 44.800 1.00 50.00 367 ARG A N 1
ATOM 2890 C CA . ARG A 1 367 ? -3.422 18.962 43.646 1.00 50.00 367 ARG A CA 1
ATOM 2891 C C . ARG A 1 367 ? -2.585 20.201 44.018 1.00 50.00 367 ARG A C 1
ATOM 2893 O O . ARG A 1 367 ? -2.254 20.988 43.142 1.00 50.00 367 ARG A O 1
ATOM 2900 N N . THR A 1 368 ? -2.223 20.393 45.283 1.00 48.09 368 THR A N 1
ATOM 2901 C CA . THR A 1 368 ? -1.497 21.582 45.752 1.00 48.09 368 THR A CA 1
ATOM 2902 C C . THR A 1 368 ? 0.026 21.491 45.635 1.00 48.09 368 THR A C 1
ATOM 2904 O O . THR A 1 368 ? 0.682 22.495 45.863 1.00 48.09 368 THR A O 1
ATOM 2907 N N . ASN A 1 369 ? 0.603 20.350 45.236 1.00 45.41 369 ASN A N 1
ATOM 2908 C CA . ASN A 1 369 ? 2.066 20.176 45.160 1.00 45.41 369 ASN A CA 1
ATOM 2909 C C . ASN A 1 369 ? 2.591 19.853 43.748 1.00 45.41 369 ASN A C 1
ATOM 2911 O O . ASN A 1 369 ? 3.560 19.113 43.599 1.00 45.41 369 ASN A O 1
ATOM 2915 N N . LEU A 1 370 ? 1.978 20.401 42.696 1.00 43.59 370 LEU A N 1
ATOM 2916 C CA . LEU A 1 370 ? 2.663 20.535 41.407 1.00 43.59 370 LEU A CA 1
ATOM 2917 C C . LEU A 1 370 ? 3.220 21.954 41.343 1.00 43.59 370 LEU A C 1
ATOM 2919 O O . LEU A 1 370 ? 2.517 22.884 40.960 1.00 43.59 370 LEU A O 1
ATOM 2923 N N . GLY A 1 371 ? 4.469 22.103 41.791 1.00 42.88 371 GLY A N 1
ATOM 2924 C CA . GLY A 1 371 ? 5.250 23.334 41.710 1.00 42.88 371 GLY A CA 1
ATOM 2925 C C . GLY A 1 371 ? 5.489 23.757 40.263 1.00 42.88 371 GLY A C 1
ATOM 2926 O O . GLY A 1 371 ? 6.556 23.526 39.707 1.00 42.88 371 GLY A O 1
ATOM 2927 N N . LEU A 1 372 ? 4.477 24.376 39.667 1.00 38.22 372 LEU A N 1
ATOM 2928 C CA . LEU A 1 372 ? 4.579 25.215 38.484 1.00 38.22 372 LEU A CA 1
ATOM 2929 C C . LEU A 1 372 ? 4.216 26.630 38.929 1.00 38.22 372 LEU A C 1
ATOM 2931 O O . LEU A 1 372 ? 3.091 27.091 38.744 1.00 38.22 372 LEU A O 1
ATOM 2935 N N . SER A 1 373 ? 5.180 27.295 39.564 1.00 36.78 373 SER A N 1
ATOM 2936 C CA . SER A 1 373 ? 5.197 28.753 39.592 1.00 36.78 373 SER A CA 1
ATOM 2937 C C . SER A 1 373 ? 5.453 29.208 38.158 1.00 36.78 373 SER A C 1
ATOM 2939 O O . SER A 1 373 ? 6.541 29.003 37.626 1.00 36.78 373 SER A O 1
ATOM 2941 N N . LEU A 1 374 ? 4.418 29.742 37.516 1.00 38.50 374 LEU A N 1
ATOM 2942 C CA . LEU A 1 374 ? 4.573 30.607 36.355 1.00 38.50 374 LEU A CA 1
ATOM 2943 C C . LEU A 1 374 ? 4.917 31.999 36.894 1.00 38.50 374 LEU A C 1
ATOM 2945 O O . LEU A 1 374 ? 4.018 32.735 37.299 1.00 38.50 374 LEU A O 1
ATOM 2949 N N . GLU A 1 375 ? 6.211 32.305 36.932 1.00 36.53 375 GLU A N 1
ATOM 2950 C CA . GLU A 1 375 ? 6.719 33.658 36.678 1.00 36.53 375 GLU A CA 1
ATOM 2951 C C . GLU A 1 375 ? 7.342 33.687 35.283 1.00 36.53 375 GLU A C 1
ATOM 2953 O O . GLU A 1 375 ? 8.035 32.699 34.932 1.00 36.53 375 GLU A O 1
#